Protein AF-A0A2E1AC94-F1 (afdb_monomer_lite)

Sequence (306 aa):
MGMALGNKAMVLQALASDFFGYTHLLYLESISLFELALTQRDISKAAKNIFLEELGHLRQIVSSHKDSKLIPEILPPGVEPKNRFQEFLCNFSFEHNLFLSPNSLLSAELSKFPGDPLFITSMYDEGEYAGKFERYISFLNEIKQDYIMARFFLVQSQIPSEIIDSIDEGVTLFYTLDYALYSSYVQLVKMALKQTIMVLDKIAFFIYDYCRLSKPSPTRVTFTGLWLKLDDGKIRDDLGEFKNPYLFALFTLARDLSKNGDWNYLQQFRNAITHRFLVIHSEDFIGDYNPDIPRHDIDDFINKRE

pLDDT: mean 88.11, std 9.44, range [29.56, 98.0]

Secondary structure (DSSP, 8-state):
-HHHHHHHHHHHHHHTTTSTT-HHHHHHHHHHHHHHHHH-TT--HHHHHHHHHHHHHHHHHHHHSGGGS-----PPPPPPP-SHHHHHHHHHHHHTT-SSSGGGG-SS---S--------------S--TTHHHHHHHHHHHHHHHHHHHHHHHHHHHS--HHHHHHHTT------SS-B--SHHHHHHHHHHHHHHHHHHHHHHHHHHHTT---S-GGG--TTTSSB-TTT-PBPHHHHTT--HHHHHHHHHHHHTSTTSTTHHHHHHHHHHHHS--EEESS---S---TTS-EEEHHHHHT---

Foldseek 3Di:
DLVVLQVLLVVLQVCLVFDPLCNLVSLVQSLVSLVVSLVDPPDDPVSVVVSVVVNVVSQVVLCPDPVSHRDHGDADAADDDPDPLSVLLQQVCQVVVLELDCCSSGPDCPYSHRHHPDDGPDDDDPPDDDCPVVVLSVLVVVLVVLSVLLSVLLSVLVDDDPVQVVVCPPPDDDDPVQQWDDGSSVVSLLSSLLSVQVSLQSVQLSCCVSLVPPPDPSVPRGLLRNAADPPPRHGDVSVVVVVDVVVVVSNVVSQLCDPPHVNVVSVVSNCCSPPNEETEGCDDGDDDDDPSHHYYYPCVSSVPDD

Structure (mmCIF, N/CA/C/O backbone):
data_AF-A0A2E1AC94-F1
#
_entry.id   AF-A0A2E1AC94-F1
#
loop_
_atom_site.group_PDB
_atom_site.id
_atom_site.type_symbol
_atom_site.label_atom_id
_atom_site.label_alt_id
_atom_site.label_comp_id
_atom_site.label_asym_id
_atom_site.label_entity_id
_atom_site.label_seq_id
_atom_site.pdbx_PDB_ins_code
_atom_site.Cartn_x
_atom_site.Cartn_y
_atom_site.Cartn_z
_atom_site.occupancy
_atom_site.B_iso_or_equiv
_atom_site.auth_seq_id
_atom_site.auth_comp_id
_atom_site.auth_asym_id
_atom_site.auth_atom_id
_atom_site.pdbx_PDB_model_num
ATOM 1 N N . MET A 1 1 ? -21.459 12.942 -0.693 1.00 82.62 1 MET A N 1
ATOM 2 C CA . MET A 1 1 ? -20.236 12.615 0.065 1.00 82.62 1 MET A CA 1
ATOM 3 C C . MET A 1 1 ? -20.492 12.221 1.522 1.00 82.62 1 MET A C 1
ATOM 5 O O . MET A 1 1 ? -19.575 11.677 2.128 1.00 82.62 1 MET A O 1
ATOM 9 N N . GLY A 1 2 ? -21.684 12.427 2.101 1.00 90.25 2 GLY A N 1
ATOM 10 C CA . GLY A 1 2 ? -21.903 12.201 3.536 1.00 90.25 2 GLY A CA 1
ATOM 11 C C . GLY A 1 2 ? -21.646 10.766 4.007 1.00 90.25 2 GLY A C 1
ATOM 12 O O . GLY A 1 2 ? -21.021 10.567 5.044 1.00 90.25 2 GLY A O 1
ATOM 13 N N . MET A 1 3 ? -22.040 9.767 3.211 1.00 93.25 3 MET A N 1
ATOM 14 C CA . MET A 1 3 ? -21.754 8.355 3.508 1.00 93.25 3 MET A CA 1
ATOM 15 C C . MET A 1 3 ? -20.252 8.052 3.564 1.00 93.25 3 MET A C 1
ATOM 17 O O . MET A 1 3 ? -19.804 7.347 4.461 1.00 93.25 3 MET A O 1
ATOM 21 N N . ALA A 1 4 ? -19.465 8.594 2.631 1.00 91.75 4 ALA A N 1
ATOM 22 C CA . ALA A 1 4 ? -18.024 8.349 2.580 1.00 91.75 4 ALA A CA 1
ATOM 23 C C . ALA A 1 4 ? -17.303 8.959 3.792 1.00 91.75 4 ALA A C 1
ATOM 25 O O . ALA A 1 4 ? -16.461 8.301 4.397 1.00 91.75 4 ALA A O 1
ATOM 26 N N . LEU A 1 5 ? -17.680 10.183 4.180 1.00 94.12 5 LEU A N 1
ATOM 27 C CA . LEU A 1 5 ? -17.138 10.856 5.364 1.00 94.12 5 LEU A CA 1
ATOM 28 C C . LEU A 1 5 ? -17.461 10.084 6.648 1.00 94.12 5 LEU A C 1
ATOM 30 O O . LEU A 1 5 ? -16.559 9.827 7.440 1.00 94.12 5 LEU A O 1
ATOM 34 N N . GLY A 1 6 ? -18.717 9.663 6.826 1.00 94.81 6 GLY A N 1
ATOM 35 C CA . GLY A 1 6 ? -19.123 8.893 8.003 1.00 94.81 6 GLY A CA 1
ATOM 36 C C . GLY A 1 6 ? -18.453 7.519 8.071 1.00 94.81 6 GLY A C 1
ATOM 37 O O . GLY A 1 6 ? -17.964 7.128 9.126 1.00 94.81 6 GLY A O 1
ATOM 38 N N . ASN A 1 7 ? -18.320 6.820 6.939 1.00 92.69 7 ASN A N 1
ATOM 39 C CA . ASN A 1 7 ? -17.585 5.554 6.891 1.00 92.69 7 ASN A CA 1
ATOM 40 C C . ASN A 1 7 ? -16.095 5.749 7.221 1.00 92.69 7 ASN A C 1
ATOM 42 O O . ASN A 1 7 ? -15.536 4.955 7.976 1.00 92.69 7 ASN A O 1
ATOM 46 N N . LYS A 1 8 ? -15.455 6.814 6.709 1.00 93.19 8 LYS A N 1
ATOM 47 C CA . LYS A 1 8 ? -14.074 7.164 7.079 1.00 93.19 8 LYS A CA 1
ATOM 48 C C . LYS A 1 8 ? -13.974 7.413 8.587 1.00 93.19 8 LYS A C 1
ATOM 50 O O . LYS A 1 8 ? -13.089 6.853 9.223 1.00 93.19 8 LYS A O 1
ATOM 55 N N . ALA A 1 9 ? -14.900 8.180 9.162 1.00 95.62 9 ALA A N 1
ATOM 56 C CA . ALA A 1 9 ? -14.936 8.470 10.594 1.00 95.62 9 ALA A CA 1
ATOM 57 C C . ALA A 1 9 ? -15.011 7.195 11.452 1.00 95.62 9 ALA A C 1
ATOM 59 O O . ALA A 1 9 ? -14.215 7.042 12.380 1.00 95.62 9 ALA A O 1
ATOM 60 N N . MET A 1 10 ? -15.895 6.253 11.095 1.00 93.75 10 MET A N 1
ATOM 61 C CA . MET A 1 10 ? -16.010 4.955 11.775 1.00 93.75 10 MET A CA 1
ATOM 62 C C . MET A 1 10 ? -14.699 4.163 11.729 1.00 93.75 10 MET A C 1
ATOM 64 O O . MET A 1 10 ? -14.271 3.606 12.738 1.00 93.75 10 MET A O 1
ATOM 68 N N . VAL A 1 11 ? -14.033 4.135 10.570 1.00 91.88 11 VAL A N 1
ATOM 69 C CA . VAL A 1 11 ? -12.752 3.433 10.409 1.00 91.88 11 VAL A CA 1
ATOM 70 C C . VAL A 1 11 ? -11.653 4.084 11.252 1.00 91.88 11 VAL A C 1
ATOM 72 O O . VAL A 1 11 ? -10.916 3.370 11.926 1.00 91.88 11 VAL A O 1
ATOM 75 N N . LEU A 1 12 ? -11.552 5.418 11.271 1.00 93.81 12 LEU A N 1
ATOM 76 C CA . LEU A 1 12 ? -10.555 6.112 12.098 1.00 93.81 12 LEU A CA 1
ATOM 77 C C . LEU A 1 12 ? -10.781 5.881 13.592 1.00 93.81 12 LEU A C 1
ATOM 79 O O . LEU A 1 12 ? -9.819 5.668 14.323 1.00 93.81 12 LEU A O 1
ATOM 83 N N . GLN A 1 13 ? -12.040 5.883 14.036 1.00 93.50 13 GLN A N 1
ATOM 84 C CA . GLN A 1 13 ? -12.397 5.551 15.414 1.00 93.50 13 GLN A CA 1
ATOM 85 C C . GLN A 1 13 ? -11.970 4.124 15.772 1.00 93.50 13 GLN A C 1
ATOM 87 O O . GLN A 1 13 ? -11.369 3.928 16.824 1.00 93.50 13 GLN A O 1
ATOM 92 N N . ALA A 1 14 ? -12.242 3.145 14.903 1.00 90.06 14 ALA A N 1
ATOM 93 C CA . ALA A 1 14 ? -11.852 1.754 15.130 1.00 90.06 14 ALA A CA 1
ATOM 94 C C . ALA A 1 14 ? -10.324 1.573 15.184 1.00 90.06 14 ALA A C 1
ATOM 96 O O . ALA A 1 14 ? -9.823 0.826 16.015 1.00 90.06 14 ALA A O 1
ATOM 97 N N . LEU A 1 15 ? -9.588 2.297 14.337 1.00 88.88 15 LEU A N 1
ATOM 98 C CA . LEU A 1 15 ? -8.127 2.240 14.267 1.00 88.88 15 LEU A CA 1
ATOM 99 C C . LEU A 1 15 ? -7.415 3.003 15.396 1.00 88.88 15 LEU A C 1
ATOM 101 O O . LEU A 1 15 ? -6.234 2.767 15.644 1.00 88.88 15 LEU A O 1
ATOM 105 N N . ALA A 1 16 ? -8.086 3.943 16.066 1.00 90.50 16 ALA A N 1
ATOM 106 C CA . ALA A 1 16 ? -7.450 4.844 17.027 1.00 90.50 16 ALA A CA 1
ATOM 107 C C . ALA A 1 16 ? -6.772 4.114 18.199 1.00 90.50 16 ALA A C 1
ATOM 109 O O . ALA A 1 16 ? -5.734 4.570 18.684 1.00 90.50 16 ALA A O 1
ATOM 110 N N . SER A 1 17 ? -7.321 2.975 18.638 1.00 83.38 17 SER A N 1
ATOM 111 C CA . SER A 1 17 ? -6.712 2.137 19.681 1.00 83.38 17 SER A CA 1
ATOM 112 C C . SER A 1 17 ? -5.435 1.433 19.227 1.00 83.38 17 SER A C 1
ATOM 114 O O . SER A 1 17 ? -4.587 1.119 20.060 1.00 83.38 17 SER A O 1
ATOM 116 N N . ASP A 1 18 ? -5.290 1.205 17.922 1.00 83.25 18 ASP A N 1
ATOM 117 C CA . ASP A 1 18 ? -4.194 0.429 17.343 1.00 83.25 18 ASP A CA 1
ATOM 118 C C . ASP A 1 18 ? -2.987 1.325 16.993 1.00 83.25 18 ASP A C 1
ATOM 120 O O . ASP A 1 18 ? -1.845 0.861 16.964 1.00 83.25 18 ASP A O 1
ATOM 124 N N . PHE A 1 19 ? -3.205 2.633 16.799 1.00 84.94 19 PHE A N 1
ATOM 125 C CA . PHE A 1 19 ? -2.151 3.619 16.530 1.00 84.94 19 PHE A CA 1
ATOM 126 C C . PHE A 1 19 ? -1.727 4.389 17.786 1.00 84.94 19 PHE A C 1
ATOM 128 O O . PHE A 1 19 ? -2.068 5.559 17.978 1.00 84.94 19 PHE A O 1
ATOM 135 N N . PHE A 1 20 ? -0.920 3.744 18.632 1.00 80.25 20 PHE A N 1
ATOM 136 C CA . PHE A 1 20 ? -0.342 4.402 19.807 1.00 80.25 20 PHE A CA 1
ATOM 137 C C . PHE A 1 20 ? 0.457 5.654 19.410 1.00 80.25 20 PHE A C 1
ATOM 139 O O . PHE A 1 20 ? 1.290 5.612 18.503 1.00 80.25 20 PHE A O 1
ATOM 146 N N . GLY A 1 21 ? 0.210 6.769 20.099 1.00 85.38 21 GLY A N 1
ATOM 147 C CA . GLY A 1 21 ? 0.792 8.072 19.761 1.00 85.38 21 GLY A CA 1
ATOM 148 C C . GLY A 1 21 ? -0.013 8.887 18.740 1.00 85.38 21 GLY A C 1
ATOM 149 O O . GLY A 1 21 ? 0.406 9.991 18.413 1.00 85.38 21 GLY A O 1
ATOM 150 N N . TYR A 1 22 ? -1.150 8.369 18.260 1.00 89.75 22 TYR A N 1
ATOM 151 C CA . TYR A 1 22 ? -2.082 9.059 17.354 1.00 89.75 22 TYR A CA 1
ATOM 152 C C . TYR A 1 22 ? -3.553 8.910 17.772 1.00 89.75 22 TYR A C 1
ATOM 154 O O . TYR A 1 22 ? -4.452 9.344 17.052 1.00 89.75 22 TYR A O 1
ATOM 162 N N . THR A 1 23 ? -3.826 8.266 18.903 1.00 91.25 23 THR A N 1
ATOM 163 C CA . THR A 1 23 ? -5.172 7.915 19.358 1.00 91.25 23 THR A CA 1
ATOM 164 C C . THR A 1 23 ? -6.075 9.142 19.492 1.00 91.25 23 THR A C 1
ATOM 166 O O . THR A 1 23 ? -7.185 9.150 18.959 1.00 91.25 23 THR A O 1
ATOM 169 N N . HIS A 1 24 ? -5.618 10.201 20.167 1.00 92.31 24 HIS A N 1
ATOM 170 C CA . HIS A 1 24 ? -6.408 11.421 20.334 1.00 92.31 24 HIS A CA 1
ATOM 171 C C . HIS A 1 24 ? -6.592 12.157 19.011 1.00 92.31 24 HIS A C 1
ATOM 173 O O . HIS A 1 24 ? -7.701 12.607 18.724 1.00 92.31 24 HIS A O 1
ATOM 179 N N . LEU A 1 25 ? -5.541 12.245 18.191 1.00 92.50 25 LEU A N 1
ATOM 180 C CA . LEU A 1 25 ? -5.623 12.822 16.848 1.00 92.50 25 LEU A CA 1
ATOM 181 C C . LEU A 1 25 ? -6.683 12.126 15.982 1.00 92.50 25 LEU A C 1
ATOM 183 O O . LEU A 1 25 ? -7.522 12.799 15.386 1.00 92.50 25 LEU A O 1
ATOM 187 N N . LEU A 1 26 ? -6.692 10.792 15.958 1.00 93.62 26 LEU A N 1
ATOM 188 C CA . LEU A 1 26 ? -7.649 10.005 15.178 1.00 93.62 26 LEU A CA 1
ATOM 189 C C . LEU A 1 26 ? -9.081 10.132 15.707 1.00 93.62 26 LEU A C 1
ATOM 191 O O . LEU A 1 26 ? -10.013 10.241 14.910 1.00 93.62 26 LEU A O 1
ATOM 195 N N . TYR A 1 27 ? -9.279 10.178 17.029 1.00 95.00 27 TYR A N 1
ATOM 196 C CA . TYR A 1 27 ? -10.604 10.438 17.599 1.00 95.00 27 TYR A CA 1
ATOM 197 C C . TYR A 1 27 ? -11.120 11.839 17.270 1.00 95.00 27 TYR A C 1
ATOM 199 O O . TYR A 1 27 ? -12.287 11.986 16.912 1.00 95.00 27 TYR A O 1
ATOM 207 N N . LEU A 1 28 ? -10.272 12.866 17.357 1.00 94.12 28 LEU A N 1
ATOM 208 C CA . LEU A 1 28 ? -10.654 14.239 17.012 1.00 94.12 28 LEU A CA 1
ATOM 209 C C . LEU A 1 28 ? -10.991 14.375 15.521 1.00 94.12 28 LEU A C 1
ATOM 211 O O . LEU A 1 28 ? -11.997 14.994 15.173 1.00 94.12 28 LEU A O 1
ATOM 215 N N . GLU A 1 29 ? -10.198 13.747 14.654 1.00 95.50 29 GLU A N 1
ATOM 216 C CA . GLU A 1 29 ? -10.470 13.666 13.218 1.00 95.50 29 GLU A CA 1
ATOM 217 C C . GLU A 1 29 ? -11.796 12.937 12.943 1.00 95.50 29 GLU A C 1
ATOM 219 O O . GLU A 1 29 ? -12.628 13.426 12.181 1.00 95.50 29 GLU A O 1
ATOM 224 N N . SER A 1 30 ? -12.040 11.803 13.608 1.00 96.31 30 SER A N 1
ATOM 225 C CA . SER A 1 30 ? -13.292 11.049 13.493 1.00 96.31 30 SER A CA 1
ATOM 226 C C . SER A 1 30 ? -14.511 11.886 13.905 1.00 96.31 30 SER A C 1
ATOM 228 O O . SER A 1 30 ? -15.488 11.954 13.157 1.00 96.31 30 SER A O 1
ATOM 230 N N . ILE A 1 31 ? -14.436 12.610 15.030 1.00 96.44 31 ILE A N 1
ATOM 231 C CA . ILE A 1 31 ? -15.489 13.544 15.470 1.00 96.44 31 ILE A CA 1
ATOM 232 C C . ILE A 1 31 ? -15.773 14.585 14.381 1.00 96.44 31 ILE A C 1
ATOM 234 O O . ILE A 1 31 ? -16.932 14.777 14.009 1.00 96.44 31 ILE A O 1
ATOM 238 N N . SER A 1 32 ? -14.727 15.220 13.840 1.00 95.62 32 SER A N 1
ATOM 239 C CA . SER A 1 32 ? -14.871 16.227 12.784 1.00 95.62 32 SER A CA 1
ATOM 240 C C . SER A 1 32 ? -15.545 15.652 11.535 1.00 95.62 32 SER A C 1
ATOM 242 O O . SER A 1 32 ? -16.482 16.248 10.997 1.00 95.62 32 SER A O 1
ATOM 244 N N . LEU A 1 33 ? -15.133 14.458 11.104 1.00 96.38 33 LEU A N 1
ATOM 245 C CA . LEU A 1 33 ? -15.704 13.785 9.940 1.00 96.38 33 LEU A CA 1
ATOM 246 C C . LEU A 1 33 ? -17.164 13.371 10.154 1.00 96.38 33 LEU A C 1
ATOM 248 O O . LEU A 1 33 ? -17.964 13.520 9.229 1.00 96.38 33 LEU A O 1
ATOM 252 N N . PHE A 1 34 ? -17.545 12.902 11.346 1.00 97.06 34 PHE A N 1
ATOM 253 C CA . PHE A 1 34 ? -18.948 12.618 11.667 1.00 97.06 34 PHE A CA 1
ATOM 254 C C . PHE A 1 34 ? -19.807 13.881 11.644 1.00 97.06 34 PHE A C 1
ATOM 256 O O . PHE A 1 34 ? -20.896 13.872 11.067 1.00 97.06 34 PHE A O 1
ATOM 263 N N . GLU A 1 35 ? -19.324 14.976 12.233 1.00 95.94 35 GLU A N 1
ATOM 264 C CA . GLU A 1 35 ? -20.028 16.259 12.217 1.00 95.94 35 GLU A CA 1
ATOM 265 C C . GLU A 1 35 ? -20.221 16.756 10.782 1.00 95.94 35 GLU A C 1
ATOM 267 O O . GLU A 1 35 ? -21.347 17.070 10.388 1.00 95.94 35 GLU A O 1
ATOM 272 N N . LEU A 1 36 ? -19.163 16.721 9.964 1.00 95.19 36 LEU A N 1
ATOM 273 C CA . LEU A 1 36 ? -19.230 17.059 8.543 1.00 95.19 36 LEU A CA 1
ATOM 274 C C . LEU A 1 36 ? -20.199 16.151 7.786 1.00 95.19 36 LEU A C 1
ATOM 276 O O . LEU A 1 36 ? -21.026 16.661 7.027 1.00 95.19 36 LEU A O 1
ATOM 280 N N . ALA A 1 37 ? -20.147 14.835 8.008 1.00 95.69 37 ALA A N 1
ATOM 281 C CA . ALA A 1 37 ? -21.060 13.879 7.396 1.00 95.69 37 ALA A CA 1
ATOM 282 C C . ALA A 1 37 ? -22.516 14.243 7.713 1.00 95.69 37 ALA A C 1
ATOM 284 O O . ALA A 1 37 ? -23.318 14.413 6.798 1.00 95.69 37 ALA A O 1
ATOM 285 N N . LEU A 1 38 ? -22.861 14.458 8.983 1.00 95.19 38 LEU A N 1
ATOM 286 C CA . LEU A 1 38 ? -24.233 14.732 9.423 1.00 95.19 38 LEU A CA 1
ATOM 287 C C . LEU A 1 38 ? -24.833 16.027 8.847 1.00 95.19 38 LEU A C 1
ATOM 289 O O . LEU A 1 38 ? -26.060 16.127 8.747 1.00 95.19 38 LEU A O 1
ATOM 293 N N . THR A 1 39 ? -24.005 16.984 8.410 1.00 94.62 39 THR A N 1
ATOM 294 C CA . THR A 1 39 ? -24.480 18.175 7.675 1.00 94.62 39 THR A CA 1
ATOM 295 C C . THR A 1 39 ? -24.915 17.876 6.236 1.00 94.62 39 THR A C 1
ATOM 297 O O . THR A 1 39 ? -25.661 18.656 5.636 1.00 94.62 39 THR A O 1
ATOM 300 N N . GLN A 1 40 ? -24.486 16.746 5.668 1.00 93.19 40 GLN A N 1
ATOM 301 C CA . GLN A 1 40 ? -24.767 16.395 4.283 1.00 93.19 40 GLN A CA 1
ATOM 302 C C . GLN A 1 40 ? -26.209 15.902 4.098 1.00 93.19 40 GLN A C 1
ATOM 304 O O . GLN A 1 40 ? -26.806 15.207 4.931 1.00 93.19 40 GLN A O 1
ATOM 309 N N . ARG A 1 41 ? -26.797 16.267 2.955 1.00 84.56 41 ARG A N 1
ATOM 310 C CA . ARG A 1 41 ? -28.191 15.934 2.620 1.00 84.56 41 ARG A CA 1
ATOM 311 C C . ARG A 1 41 ? -28.361 14.512 2.080 1.00 84.56 41 ARG A C 1
ATOM 313 O O . ARG A 1 41 ? -29.476 14.006 2.094 1.00 84.56 41 ARG A O 1
ATOM 320 N N . ASP A 1 42 ? -27.280 13.869 1.648 1.00 85.94 42 ASP A N 1
ATOM 321 C CA . ASP A 1 42 ? -27.271 12.592 0.924 1.00 85.94 42 ASP A CA 1
ATOM 322 C C . ASP A 1 42 ? -27.152 11.345 1.822 1.00 85.94 42 ASP A C 1
ATOM 324 O O . ASP A 1 42 ? -26.858 10.256 1.335 1.00 85.94 42 ASP A O 1
ATOM 328 N N . ILE A 1 43 ? -27.384 11.475 3.132 1.00 90.62 43 ILE A N 1
ATOM 329 C CA . ILE A 1 43 ? -27.285 10.355 4.081 1.00 90.62 43 ILE A CA 1
ATOM 330 C C . ILE A 1 43 ? -28.669 9.780 4.384 1.00 90.62 43 ILE A C 1
ATOM 332 O O . ILE A 1 43 ? -29.597 10.509 4.751 1.00 90.62 43 ILE A O 1
ATOM 336 N N . SER A 1 44 ? -28.789 8.454 4.288 1.00 91.25 44 SER A N 1
ATOM 337 C CA . SER A 1 44 ? -30.000 7.723 4.666 1.00 91.25 44 SER A CA 1
ATOM 338 C C . SER A 1 44 ? -30.325 7.899 6.155 1.00 91.25 44 SER A C 1
ATOM 340 O O . SER A 1 44 ? -29.442 8.091 6.991 1.00 91.25 44 SER A O 1
ATOM 342 N N . LYS A 1 45 ? -31.606 7.791 6.525 1.00 91.44 45 LYS A N 1
ATOM 343 C CA . LYS A 1 45 ? -32.025 7.917 7.932 1.00 91.44 45 LYS A CA 1
ATOM 344 C C . LYS A 1 45 ? -31.333 6.894 8.845 1.00 91.44 45 LYS A C 1
ATOM 346 O O . LYS A 1 45 ? -30.960 7.237 9.959 1.00 91.44 45 LYS A O 1
ATOM 351 N N . ALA A 1 46 ? -31.139 5.668 8.358 1.00 92.25 46 ALA A N 1
ATOM 352 C CA . ALA A 1 46 ? -30.449 4.616 9.101 1.00 92.25 46 ALA A CA 1
ATOM 353 C C . ALA A 1 46 ? -28.981 4.981 9.373 1.00 92.25 46 ALA A C 1
ATOM 355 O O . ALA A 1 46 ? -28.550 4.938 10.520 1.00 92.25 46 ALA A O 1
ATOM 356 N N . ALA A 1 47 ? -28.244 5.422 8.349 1.00 93.12 47 ALA A N 1
ATOM 357 C CA . ALA A 1 47 ? -26.850 5.826 8.509 1.00 93.12 47 ALA A CA 1
ATOM 358 C C . ALA A 1 47 ? -26.703 7.062 9.411 1.00 93.12 47 ALA A C 1
ATOM 360 O O . ALA A 1 47 ? -25.809 7.096 10.248 1.00 93.12 47 ALA A O 1
ATOM 361 N N . LYS A 1 48 ? -27.621 8.039 9.326 1.00 94.12 48 LYS A N 1
ATOM 362 C CA . LYS A 1 48 ? -27.629 9.189 10.251 1.00 94.12 48 LYS A CA 1
ATOM 363 C C . LYS A 1 48 ? -27.750 8.762 11.710 1.00 94.12 48 LYS A C 1
ATOM 365 O O . LYS A 1 48 ? -27.052 9.317 12.549 1.00 94.12 48 LYS A O 1
ATOM 370 N N . ASN A 1 49 ? -28.623 7.800 12.007 1.00 95.19 49 ASN A N 1
ATOM 371 C CA . ASN A 1 49 ? -28.787 7.302 13.370 1.00 95.19 49 ASN A CA 1
ATOM 372 C C . ASN A 1 49 ? -27.501 6.636 13.878 1.00 95.19 49 ASN A C 1
ATOM 374 O O . ASN A 1 49 ? -27.067 6.963 14.975 1.00 95.19 49 ASN A O 1
ATOM 378 N N . ILE A 1 50 ? -26.872 5.788 13.057 1.00 95.81 50 ILE A N 1
ATOM 379 C CA . ILE A 1 50 ? -25.598 5.130 13.396 1.00 95.81 50 ILE A CA 1
ATOM 380 C C . ILE A 1 50 ? -24.504 6.176 13.647 1.00 95.81 50 ILE A C 1
ATOM 382 O O . ILE A 1 50 ? -23.836 6.142 14.671 1.00 95.81 50 ILE A O 1
ATOM 386 N N . PHE A 1 51 ? -24.351 7.159 12.756 1.00 96.56 51 PHE A N 1
ATOM 387 C CA . PHE A 1 51 ? -23.330 8.200 12.916 1.00 96.56 51 PHE A CA 1
ATOM 388 C C . PHE A 1 51 ? -23.565 9.076 14.154 1.00 96.56 51 PHE A C 1
ATOM 390 O O . PHE A 1 51 ? -22.605 9.506 14.784 1.00 96.56 51 PHE A O 1
ATOM 397 N N . LEU A 1 52 ? -24.823 9.343 14.523 1.00 96.94 52 LEU A N 1
ATOM 398 C CA . LEU A 1 52 ? -25.152 10.060 15.759 1.00 96.94 52 LEU A CA 1
ATOM 399 C C . LEU A 1 52 ? -24.816 9.245 17.013 1.00 96.94 52 LEU A C 1
ATOM 401 O O . LEU A 1 52 ? -24.358 9.823 17.997 1.00 96.94 52 LEU A O 1
ATOM 405 N N . GLU A 1 53 ? -25.050 7.935 16.978 1.00 97.00 53 GLU A N 1
ATOM 406 C CA . GLU A 1 53 ? -24.715 7.012 18.063 1.00 97.00 53 GLU A CA 1
ATOM 407 C C . GLU A 1 53 ? -23.196 6.942 18.275 1.00 97.00 53 GLU A C 1
ATOM 409 O O . GLU A 1 53 ? -22.720 7.237 19.372 1.00 97.00 53 GLU A O 1
ATOM 414 N N . GLU A 1 54 ? -22.427 6.694 17.211 1.00 96.81 54 GLU A N 1
ATOM 415 C CA . GLU A 1 54 ? -20.955 6.659 17.254 1.00 96.81 54 GLU A CA 1
ATOM 416 C C . GLU A 1 54 ? -20.347 8.000 17.694 1.00 96.81 54 GLU A C 1
ATOM 418 O O . GLU A 1 54 ? -19.477 8.051 18.568 1.00 96.81 54 GLU A O 1
ATOM 423 N N . LEU A 1 55 ? -20.866 9.121 17.180 1.00 96.75 55 LEU A N 1
ATOM 424 C CA . LEU A 1 55 ? -20.457 10.452 17.633 1.00 96.75 55 LEU A CA 1
ATOM 425 C C . LEU A 1 55 ? -20.768 10.667 19.124 1.00 96.75 55 LEU A C 1
ATOM 427 O O . LEU A 1 55 ? -19.995 11.312 19.837 1.00 96.75 55 LEU A O 1
ATOM 431 N N . GLY A 1 56 ? -21.890 10.130 19.609 1.00 96.62 56 GLY A N 1
ATOM 432 C CA . GLY A 1 56 ? -22.248 10.118 21.025 1.00 96.62 56 GLY A CA 1
ATOM 433 C C . GLY A 1 56 ? -21.222 9.365 21.873 1.00 96.62 56 GLY A C 1
ATOM 434 O O . GLY A 1 56 ? -20.761 9.903 22.882 1.00 96.62 56 GLY A O 1
ATOM 435 N N . HIS A 1 57 ? -20.805 8.174 21.432 1.00 95.06 57 HIS A N 1
ATOM 436 C CA . HIS A 1 57 ? -19.760 7.385 22.088 1.00 95.06 57 HIS A CA 1
ATOM 437 C C . HIS A 1 57 ? -18.427 8.135 22.155 1.00 95.06 57 HIS A C 1
ATOM 439 O O . HIS A 1 57 ? -17.835 8.246 23.231 1.00 95.06 57 HIS A O 1
ATOM 445 N N . LEU A 1 58 ? -17.982 8.732 21.047 1.00 94.81 58 LEU A N 1
ATOM 446 C CA . LEU A 1 58 ? -16.754 9.530 21.023 1.00 94.81 58 LEU A CA 1
ATOM 447 C C . LEU A 1 58 ? -16.831 10.732 21.968 1.00 94.81 58 LEU A C 1
ATOM 449 O O . LEU A 1 58 ? -15.903 10.977 22.737 1.00 94.81 58 LEU A O 1
ATOM 453 N N . ARG A 1 59 ? -17.955 11.456 21.985 1.00 94.44 59 ARG A N 1
ATOM 454 C CA . ARG A 1 59 ? -18.160 12.580 22.915 1.00 94.44 59 ARG A CA 1
ATOM 455 C C . ARG A 1 59 ? -18.159 12.132 24.373 1.00 94.44 59 ARG A C 1
ATOM 457 O O . ARG A 1 59 ? -17.638 12.857 25.221 1.00 94.44 59 ARG A O 1
ATOM 464 N N . GLN A 1 60 ? -18.683 10.943 24.668 1.00 94.06 60 GLN A N 1
ATOM 465 C CA . GLN A 1 60 ? -18.589 10.358 26.001 1.00 94.06 60 GLN A CA 1
ATOM 466 C C . GLN A 1 60 ? -17.126 10.094 26.383 1.00 94.06 60 GLN A C 1
ATOM 468 O O . GLN A 1 60 ? -16.718 10.493 27.475 1.00 94.06 60 GLN A O 1
ATOM 473 N N . ILE A 1 61 ? -16.322 9.523 25.476 1.00 92.06 61 ILE A N 1
ATOM 474 C CA . ILE A 1 61 ? -14.875 9.339 25.681 1.00 92.06 61 ILE A CA 1
ATOM 475 C C . ILE A 1 61 ? -14.211 10.686 25.999 1.00 92.06 61 ILE A C 1
ATOM 477 O O . ILE A 1 61 ? -13.552 10.797 27.033 1.00 92.06 61 ILE A O 1
ATOM 481 N N . VAL A 1 62 ? -14.460 11.730 25.196 1.00 92.06 62 VAL A N 1
ATOM 482 C CA . VAL A 1 62 ? -13.925 13.084 25.444 1.00 92.06 62 VAL A CA 1
ATOM 483 C C . VAL A 1 62 ? -14.324 13.605 26.826 1.00 92.06 62 VAL A C 1
ATOM 485 O O . VAL A 1 62 ? -13.474 14.099 27.563 1.00 92.06 62 VAL A O 1
ATOM 488 N N . SER A 1 63 ? -15.598 13.465 27.204 1.00 91.00 63 SER A N 1
ATOM 489 C CA . SER A 1 63 ? -16.111 13.940 28.496 1.00 91.00 63 SER A CA 1
ATOM 490 C C . SER A 1 63 ? -15.543 13.186 29.701 1.00 91.00 63 SER A C 1
ATOM 492 O O . SER A 1 63 ? -15.418 13.759 30.778 1.00 91.00 63 SER A O 1
ATOM 494 N N . SER A 1 64 ? -15.195 11.910 29.517 1.00 90.56 64 SER A N 1
ATOM 495 C CA . SER A 1 64 ? -14.582 11.071 30.549 1.00 90.56 64 SER A CA 1
ATOM 496 C C . SER A 1 64 ? -13.078 11.309 30.701 1.00 90.56 64 SER A C 1
ATOM 498 O O . SER A 1 64 ? -12.481 10.888 31.692 1.00 90.56 64 SER A O 1
ATOM 500 N N . HIS A 1 65 ? -12.459 11.973 29.721 1.00 90.38 65 HIS A N 1
ATOM 501 C CA . HIS A 1 65 ? -11.044 12.297 29.749 1.00 90.38 65 HIS A CA 1
ATOM 502 C C . HIS A 1 65 ? -10.757 13.473 30.689 1.00 90.38 65 HIS A C 1
ATOM 504 O O . HIS A 1 65 ? -11.646 14.245 31.059 1.00 90.38 65 HIS A O 1
ATOM 510 N N . LYS A 1 66 ? -9.489 13.628 31.082 1.00 82.81 66 LYS A N 1
ATOM 511 C CA . LYS A 1 66 ? -9.074 14.716 31.971 1.00 82.81 66 LYS A CA 1
ATOM 512 C C . LYS A 1 66 ? -9.438 16.074 31.354 1.00 82.81 66 LYS A C 1
ATOM 514 O O . LYS A 1 66 ? -9.216 16.300 30.169 1.00 82.81 66 LYS A O 1
ATOM 519 N N . ASP A 1 67 ? -10.009 16.960 32.167 1.00 87.44 67 ASP A N 1
ATOM 520 C CA . ASP A 1 67 ? -10.453 18.302 31.760 1.00 87.44 67 ASP A CA 1
ATOM 521 C C . ASP A 1 67 ? -11.498 18.311 30.620 1.00 87.44 67 ASP A C 1
ATOM 523 O O . ASP A 1 67 ? -11.693 19.335 29.959 1.00 87.44 67 ASP A O 1
ATOM 527 N N . SER A 1 68 ? -12.184 17.180 30.396 1.00 85.31 68 SER A N 1
ATOM 528 C CA . SER A 1 68 ? -13.191 16.977 29.344 1.00 85.31 68 SER A CA 1
ATOM 529 C C . SER A 1 68 ? -12.683 17.302 27.934 1.00 85.31 68 SER A C 1
ATOM 531 O O . SER A 1 68 ? -13.432 17.820 27.099 1.00 85.31 68 SER A O 1
ATOM 533 N N . LYS A 1 69 ? -11.392 17.063 27.674 1.00 88.75 69 LYS A N 1
ATOM 534 C CA . LYS A 1 69 ? -10.735 17.358 26.395 1.00 88.75 69 LYS A CA 1
ATOM 535 C C . LYS A 1 69 ? -9.710 16.289 26.055 1.00 88.75 69 LYS A C 1
ATOM 537 O O . LYS A 1 69 ? -8.948 15.873 26.917 1.00 88.75 69 LYS A O 1
ATOM 542 N N . LEU A 1 70 ? -9.631 15.913 24.781 1.00 88.44 70 LEU A N 1
ATOM 543 C CA . LEU A 1 70 ? -8.513 15.128 24.260 1.00 88.44 70 LEU A CA 1
ATOM 544 C C . LEU A 1 70 ? -7.382 16.083 23.883 1.00 88.44 70 LEU A C 1
ATOM 546 O O . LEU A 1 70 ? -7.592 17.014 23.106 1.00 88.44 70 LEU A O 1
ATOM 550 N N . ILE A 1 71 ? -6.198 15.869 24.452 1.00 87.81 71 ILE A N 1
ATOM 551 C CA . ILE A 1 71 ? -4.999 16.640 24.112 1.00 87.81 71 ILE A CA 1
ATOM 552 C C . ILE A 1 71 ? -4.282 15.885 22.988 1.00 87.81 71 ILE A C 1
ATOM 554 O O . ILE A 1 71 ? -3.839 14.765 23.248 1.00 87.81 71 ILE A O 1
ATOM 558 N N . PRO A 1 72 ? -4.170 16.451 21.771 1.00 86.31 72 PRO A N 1
ATOM 559 C CA . PRO A 1 72 ? -3.446 15.817 20.677 1.00 86.31 72 PRO A CA 1
ATOM 560 C C . PRO A 1 72 ? -2.027 15.430 21.081 1.00 86.31 72 PRO A C 1
ATOM 562 O O . PRO A 1 72 ? -1.346 16.178 21.789 1.00 86.31 72 PRO A O 1
ATOM 565 N N . GLU A 1 73 ? -1.576 14.270 20.620 1.00 88.31 73 GLU A N 1
ATOM 566 C CA . GLU A 1 73 ? -0.214 13.824 20.856 1.00 88.31 73 GLU A CA 1
ATOM 567 C C . GLU A 1 73 ? 0.807 14.759 20.196 1.00 88.31 73 GLU A C 1
ATOM 569 O O . GLU A 1 73 ? 0.605 15.271 19.092 1.00 88.31 73 GLU A O 1
ATOM 574 N N . ILE A 1 74 ? 1.936 14.969 20.879 1.00 85.25 74 ILE A N 1
ATOM 575 C CA . ILE A 1 74 ? 3.073 15.684 20.301 1.00 85.25 74 ILE A CA 1
ATOM 576 C C . ILE A 1 74 ? 3.793 14.711 19.375 1.00 85.25 74 ILE A C 1
ATOM 578 O O . ILE A 1 74 ? 4.444 13.768 19.830 1.00 85.25 74 ILE A O 1
ATOM 582 N N . LEU A 1 75 ? 3.670 14.950 18.075 1.00 82.75 75 LEU A N 1
ATOM 583 C CA . LEU A 1 75 ? 4.345 14.147 17.069 1.00 82.75 75 LEU A CA 1
ATOM 584 C C . LEU A 1 75 ? 5.830 14.523 16.973 1.00 82.75 75 LEU A C 1
ATOM 586 O O . LEU A 1 75 ? 6.186 15.688 17.182 1.00 82.75 75 LEU A O 1
ATOM 590 N N . PRO A 1 76 ? 6.712 13.559 16.650 1.00 78.56 76 PRO A N 1
ATOM 591 C CA . PRO A 1 76 ? 8.103 13.870 16.357 1.00 78.56 76 PRO A CA 1
ATOM 592 C C . PRO A 1 76 ? 8.194 14.844 15.171 1.00 78.56 76 PRO A C 1
ATOM 594 O O . PRO A 1 76 ? 7.310 14.847 14.306 1.00 78.56 76 PRO A O 1
ATOM 597 N N . PRO A 1 77 ? 9.265 15.657 15.100 1.00 80.75 77 PRO A N 1
ATOM 598 C CA . PRO A 1 77 ? 9.495 16.493 13.934 1.00 80.75 77 PRO A CA 1
ATOM 599 C C . PRO A 1 77 ? 9.561 15.623 12.676 1.00 80.75 77 PRO A C 1
ATOM 601 O O . PRO A 1 77 ? 10.036 14.484 12.709 1.00 80.75 77 PRO A O 1
ATOM 604 N N . GLY A 1 78 ? 9.056 16.170 11.571 1.00 84.69 78 GLY A N 1
ATOM 605 C CA . GLY A 1 78 ? 9.133 15.512 10.274 1.00 84.69 78 GLY A CA 1
ATOM 606 C C . GLY A 1 78 ? 10.570 15.264 9.818 1.00 84.69 78 GLY A C 1
ATOM 607 O O . GLY A 1 78 ? 11.538 15.767 10.386 1.00 84.69 78 GLY A O 1
ATOM 608 N N . VAL A 1 79 ? 10.703 14.492 8.746 1.00 89.25 79 VAL A N 1
ATOM 609 C CA . VAL A 1 79 ? 11.980 14.273 8.072 1.00 89.25 79 VAL A CA 1
ATOM 610 C C . VAL A 1 79 ? 12.449 15.586 7.459 1.00 89.25 79 VAL A C 1
ATOM 612 O O . VAL A 1 79 ? 11.762 16.156 6.618 1.00 89.25 79 VAL A O 1
ATOM 615 N N . GLU A 1 80 ? 13.645 16.031 7.831 1.00 91.50 80 GLU A N 1
ATOM 616 C CA . GLU A 1 80 ? 14.315 17.150 7.172 1.00 91.50 80 GLU A CA 1
ATOM 617 C C . GLU A 1 80 ? 15.155 16.634 5.991 1.00 91.50 80 GLU A C 1
ATOM 619 O O . GLU A 1 80 ? 16.076 15.826 6.190 1.00 91.50 80 GLU A O 1
ATOM 624 N N . PRO A 1 81 ? 14.853 17.052 4.748 1.00 93.50 81 PRO A N 1
ATOM 625 C CA . PRO A 1 81 ? 15.651 16.670 3.595 1.00 93.50 81 PRO A CA 1
ATOM 626 C C . PRO A 1 81 ? 17.070 17.241 3.663 1.00 93.50 81 PRO A C 1
ATOM 628 O O . PRO A 1 81 ? 17.268 18.420 3.936 1.00 93.50 81 PRO A O 1
ATOM 631 N N . LYS A 1 82 ? 18.070 16.406 3.370 1.00 94.19 82 LYS A N 1
ATOM 632 C CA . LYS A 1 82 ? 19.497 16.765 3.424 1.00 94.19 82 LYS A CA 1
ATOM 633 C C . LYS A 1 82 ? 20.083 17.155 2.070 1.00 94.19 82 LYS A C 1
ATOM 635 O O . LYS A 1 82 ? 21.176 17.706 2.010 1.00 94.19 82 LYS A O 1
ATOM 640 N N . ASN A 1 83 ? 19.409 16.804 0.978 1.00 93.19 83 ASN A N 1
ATOM 641 C CA . ASN A 1 83 ? 19.843 17.089 -0.386 1.00 93.19 83 ASN A CA 1
ATOM 642 C C . ASN A 1 83 ? 18.635 17.179 -1.331 1.00 93.19 83 ASN A C 1
ATOM 644 O O . ASN A 1 83 ? 17.524 16.791 -0.966 1.00 93.19 83 ASN A O 1
ATOM 648 N N . ARG A 1 84 ? 18.877 17.647 -2.563 1.00 91.75 84 ARG A N 1
ATOM 649 C CA . ARG A 1 84 ? 17.841 17.848 -3.591 1.00 91.75 84 ARG A CA 1
ATOM 650 C C . ARG A 1 84 ? 17.048 16.577 -3.905 1.00 91.75 84 ARG A C 1
ATOM 652 O O . ARG A 1 84 ? 15.842 16.652 -4.116 1.00 91.75 84 ARG A O 1
ATOM 659 N N . PHE A 1 85 ? 17.706 15.418 -3.927 1.00 91.31 85 PHE A N 1
ATOM 660 C CA . PHE A 1 85 ? 17.019 14.152 -4.176 1.00 91.31 85 PHE A CA 1
ATOM 661 C C . PHE A 1 85 ? 16.075 13.795 -3.024 1.00 91.31 85 PHE A C 1
ATOM 663 O O . PHE A 1 85 ? 14.916 13.475 -3.260 1.00 91.31 85 PHE A O 1
ATOM 670 N N . GLN A 1 86 ? 16.539 13.898 -1.776 1.00 93.12 86 GLN A N 1
ATOM 671 C CA . GLN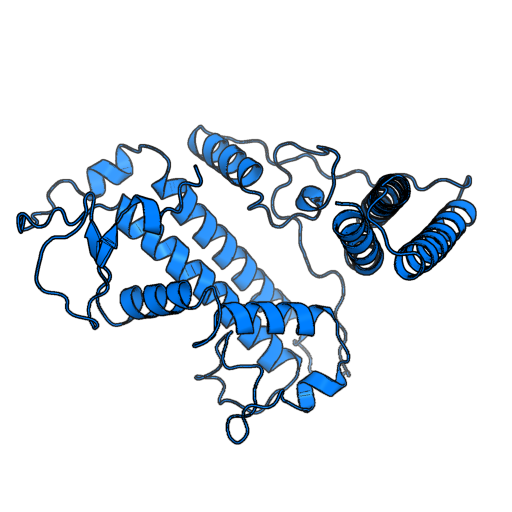 A 1 86 ? 15.701 13.636 -0.609 1.00 93.12 86 GLN A CA 1
ATOM 672 C C . GLN A 1 86 ? 14.532 14.626 -0.530 1.00 93.12 86 GLN A C 1
ATOM 674 O O . GLN A 1 86 ? 13.437 14.238 -0.143 1.00 93.12 86 GLN A O 1
ATOM 679 N N . GLU A 1 87 ? 14.739 15.883 -0.926 1.00 94.31 87 GLU A N 1
ATOM 680 C CA . GLU A 1 87 ? 13.670 16.880 -0.987 1.00 94.31 87 GLU A CA 1
ATOM 681 C C . GLU A 1 87 ? 12.609 16.495 -2.021 1.00 94.31 87 GLU A C 1
ATOM 683 O O . GLU A 1 87 ? 11.418 16.498 -1.708 1.00 94.31 87 GLU A O 1
ATOM 688 N N . PHE A 1 88 ? 13.028 16.090 -3.223 1.00 94.25 88 PHE A N 1
ATOM 689 C CA . PHE A 1 88 ? 12.117 15.582 -4.247 1.00 94.25 88 PHE A CA 1
ATOM 690 C C . PHE A 1 88 ? 11.373 14.330 -3.769 1.00 94.25 88 PHE A C 1
ATOM 692 O O . PHE A 1 88 ? 10.151 14.272 -3.868 1.00 94.25 88 PHE A O 1
ATOM 699 N N . LEU A 1 89 ? 12.083 13.366 -3.173 1.00 94.56 89 LEU A N 1
ATOM 700 C CA . LEU A 1 89 ? 11.496 12.149 -2.614 1.00 94.56 89 LEU A CA 1
ATOM 701 C C . LEU A 1 89 ? 10.428 12.462 -1.573 1.00 94.56 89 LEU A C 1
ATOM 703 O O . LEU A 1 89 ? 9.345 11.882 -1.614 1.00 94.56 89 LEU A O 1
ATOM 707 N N . CYS A 1 90 ? 10.722 13.371 -0.645 1.00 94.12 90 CYS A N 1
ATOM 708 C CA . CYS A 1 90 ? 9.795 13.759 0.405 1.00 94.12 90 CYS A CA 1
ATOM 709 C C . CYS A 1 90 ? 8.565 14.489 -0.155 1.00 94.12 90 CYS A C 1
ATOM 711 O O . CYS A 1 90 ? 7.451 14.152 0.242 1.00 94.12 90 CYS A O 1
ATOM 713 N N . ASN A 1 91 ? 8.743 15.421 -1.099 1.00 93.25 91 ASN A N 1
ATOM 714 C CA . ASN A 1 91 ? 7.629 16.115 -1.754 1.00 93.25 91 ASN A CA 1
ATOM 715 C C . ASN A 1 91 ? 6.746 15.144 -2.549 1.00 93.25 91 ASN A C 1
ATOM 717 O O . ASN A 1 91 ? 5.544 15.098 -2.310 1.00 93.25 91 ASN A O 1
ATOM 721 N N . PHE A 1 92 ? 7.342 14.312 -3.407 1.00 93.50 92 PHE A N 1
ATOM 722 C CA . PHE A 1 92 ? 6.617 13.316 -4.200 1.00 93.50 92 PHE A CA 1
ATOM 723 C C . PHE A 1 92 ? 5.857 12.331 -3.301 1.00 93.50 92 PHE A C 1
ATOM 725 O O . PHE A 1 92 ? 4.689 12.024 -3.525 1.00 93.50 92 PHE A O 1
ATOM 732 N N . SER A 1 93 ? 6.502 11.856 -2.231 1.00 93.25 93 SER A N 1
ATOM 733 C CA . SER A 1 93 ? 5.867 10.927 -1.290 1.00 93.25 93 SER A CA 1
ATOM 734 C C . SER A 1 93 ? 4.717 11.571 -0.520 1.00 93.25 93 SER A C 1
ATOM 736 O O . SER A 1 93 ? 3.752 10.884 -0.198 1.00 93.25 93 SER A O 1
ATOM 738 N N . PHE A 1 94 ? 4.804 12.866 -0.213 1.00 90.88 94 PHE A N 1
ATOM 739 C CA . PHE A 1 94 ? 3.725 13.600 0.441 1.00 90.88 94 PHE A CA 1
ATOM 740 C C . PHE A 1 94 ? 2.540 13.812 -0.507 1.00 90.88 94 PHE A C 1
ATOM 742 O O . PHE A 1 94 ? 1.421 13.442 -0.167 1.00 90.88 94 PHE A O 1
ATOM 749 N N . GLU A 1 95 ? 2.799 14.316 -1.716 1.00 90.25 95 GLU A N 1
ATOM 750 C CA . GLU A 1 95 ? 1.782 14.587 -2.741 1.00 90.25 95 GLU A CA 1
ATOM 751 C C . GLU A 1 95 ? 0.956 13.341 -3.092 1.00 90.25 95 GLU A C 1
ATOM 753 O O . GLU A 1 95 ? -0.266 13.405 -3.224 1.00 90.25 95 GLU A O 1
ATOM 758 N N . HIS A 1 96 ? 1.613 12.182 -3.167 1.00 90.38 96 HIS A N 1
ATOM 759 C CA . HIS A 1 96 ? 0.975 10.917 -3.522 1.00 90.38 96 HIS A CA 1
ATOM 760 C C . HIS A 1 96 ? 0.579 10.044 -2.317 1.00 90.38 96 HIS A C 1
ATOM 762 O O . HIS A 1 96 ? 0.206 8.887 -2.509 1.00 90.38 96 HIS A O 1
ATOM 768 N N . ASN A 1 97 ? 0.632 10.562 -1.081 1.00 90.69 97 ASN A N 1
ATOM 769 C CA . ASN A 1 97 ? 0.303 9.822 0.150 1.00 90.69 97 ASN A CA 1
ATOM 770 C C . ASN A 1 97 ? 1.068 8.487 0.305 1.00 90.69 97 ASN A C 1
ATOM 772 O O . ASN A 1 97 ? 0.516 7.474 0.731 1.00 90.69 97 ASN A O 1
ATOM 776 N N . LEU A 1 98 ? 2.357 8.481 -0.036 1.00 93.00 98 LEU A N 1
ATOM 777 C CA . LEU A 1 98 ? 3.222 7.294 -0.030 1.00 93.00 98 LEU A CA 1
ATOM 778 C C . LEU A 1 98 ? 4.015 7.120 1.273 1.00 93.00 98 LEU A C 1
ATOM 780 O O . LEU A 1 98 ? 4.932 6.304 1.331 1.00 93.00 98 LEU A O 1
ATOM 784 N N . PHE A 1 99 ? 3.739 7.903 2.315 1.00 93.31 99 PHE A N 1
ATOM 785 C CA . PHE A 1 99 ? 4.340 7.696 3.633 1.00 93.31 99 PHE A CA 1
ATOM 786 C C . PHE A 1 99 ? 3.556 6.653 4.431 1.00 93.31 99 PHE A C 1
ATOM 788 O O . PHE A 1 99 ? 2.336 6.743 4.556 1.00 93.31 99 PHE A O 1
ATOM 795 N N . LEU A 1 100 ? 4.262 5.704 5.052 1.00 91.75 100 LEU A N 1
ATOM 796 C CA . LEU A 1 100 ? 3.691 4.783 6.034 1.00 91.75 100 LEU A CA 1
ATOM 797 C C . LEU A 1 100 ? 3.515 5.515 7.369 1.00 91.75 100 LEU A C 1
ATOM 799 O O . LEU A 1 100 ? 4.242 5.262 8.335 1.00 91.75 100 LEU A O 1
ATOM 803 N N . SER A 1 101 ? 2.558 6.442 7.405 1.00 89.56 101 SER A N 1
ATOM 804 C CA . SER A 1 101 ? 2.247 7.281 8.560 1.00 89.56 101 SER A CA 1
ATOM 805 C C . SER A 1 101 ? 0.737 7.462 8.740 1.00 89.56 101 SER A C 1
ATOM 807 O O . SER A 1 101 ? 0.047 7.742 7.752 1.00 89.56 101 SER A O 1
ATOM 809 N N . PRO A 1 102 ? 0.220 7.422 9.987 1.00 87.94 102 PRO A N 1
ATOM 810 C CA . PRO A 1 102 ? -1.157 7.812 10.280 1.00 87.94 102 PRO A CA 1
ATOM 811 C C . PRO A 1 102 ? -1.478 9.257 9.880 1.00 87.94 102 PRO A C 1
ATOM 813 O O . PRO A 1 102 ? -2.648 9.569 9.693 1.00 87.94 102 PRO A O 1
ATOM 816 N N . ASN A 1 103 ? -0.477 10.127 9.676 1.00 87.06 103 ASN A N 1
ATOM 817 C CA . ASN A 1 103 ? -0.697 11.485 9.164 1.00 87.06 103 ASN A CA 1
ATOM 818 C C . ASN A 1 103 ? -1.482 11.497 7.848 1.00 87.06 103 ASN A C 1
ATOM 820 O O . ASN A 1 103 ? -2.286 12.396 7.649 1.00 87.06 103 ASN A O 1
ATOM 824 N N . SER A 1 104 ? -1.291 10.490 6.988 1.00 83.56 104 SER A N 1
ATOM 825 C CA . SER A 1 104 ? -2.035 10.353 5.723 1.00 83.56 104 SER A CA 1
ATOM 826 C C . SER A 1 104 ? -3.551 10.176 5.914 1.00 83.56 104 SER A C 1
ATOM 828 O O . SER A 1 104 ? -4.326 10.340 4.974 1.00 83.56 104 SER A O 1
ATOM 830 N N . LEU A 1 105 ? -3.993 9.841 7.130 1.00 86.75 105 LEU A N 1
ATOM 831 C CA . LEU A 1 105 ? -5.398 9.634 7.468 1.00 86.75 105 LEU A CA 1
ATOM 832 C C . LEU A 1 105 ? -6.084 10.910 7.984 1.00 86.75 105 LEU A C 1
ATOM 834 O O . LEU A 1 105 ? -7.318 10.982 7.958 1.00 86.75 105 LEU A O 1
ATOM 838 N N . LEU A 1 106 ? -5.302 11.898 8.427 1.00 87.12 106 LEU A N 1
ATOM 839 C CA . LEU A 1 106 ? -5.756 13.118 9.098 1.00 87.12 106 LEU A CA 1
ATOM 840 C C . LEU A 1 106 ? -5.977 14.255 8.091 1.00 87.12 106 LEU A C 1
ATOM 842 O O . LEU A 1 106 ? -5.276 14.343 7.087 1.00 87.12 106 LEU A O 1
ATOM 846 N N . SER A 1 107 ? -6.937 15.144 8.363 1.00 81.56 107 SER A N 1
ATOM 847 C CA . SER A 1 107 ? -7.195 16.313 7.509 1.00 81.56 107 SER A CA 1
ATOM 848 C C . SER A 1 107 ? -6.254 17.479 7.807 1.00 81.56 107 SER A C 1
ATOM 850 O O . SER A 1 107 ? -6.044 18.338 6.955 1.00 81.56 107 SER A O 1
ATOM 852 N N . ALA A 1 108 ? -5.699 17.535 9.019 1.00 74.19 108 ALA A N 1
ATOM 853 C CA . ALA A 1 108 ? -4.728 18.554 9.392 1.00 74.19 108 ALA A CA 1
ATOM 854 C C . ALA A 1 108 ? -3.322 18.180 8.901 1.00 74.19 108 ALA A C 1
ATOM 856 O O . ALA A 1 108 ? -2.812 17.099 9.202 1.00 74.19 108 ALA A O 1
ATOM 857 N N . GLU A 1 109 ? -2.655 19.113 8.223 1.00 71.31 109 GLU A N 1
ATOM 858 C CA . GLU A 1 109 ? -1.233 18.997 7.899 1.00 71.31 109 GLU A CA 1
ATOM 859 C C . GLU A 1 109 ? -0.389 19.180 9.171 1.00 71.31 109 GLU A C 1
ATOM 861 O O . GLU A 1 109 ? 0.028 20.282 9.521 1.00 71.31 109 GLU A O 1
ATOM 866 N N . LEU A 1 110 ? -0.159 18.088 9.903 1.00 75.62 110 LEU A N 1
ATOM 867 C CA . LEU A 1 110 ? 0.609 18.122 11.157 1.00 75.62 110 LEU A CA 1
ATOM 868 C C . LEU A 1 110 ? 2.122 18.232 10.930 1.00 75.62 110 LEU A C 1
ATOM 870 O O . LEU A 1 110 ? 2.846 18.778 11.757 1.00 75.62 110 LEU A O 1
ATOM 874 N N . SER A 1 111 ? 2.610 17.671 9.825 1.00 77.50 111 SER A N 1
ATOM 875 C CA . SER A 1 111 ? 4.011 17.712 9.414 1.00 77.50 111 SER A CA 1
ATOM 876 C C . SER A 1 111 ? 4.086 17.509 7.909 1.00 77.50 111 SER A C 1
ATOM 878 O O . SER A 1 111 ? 3.468 16.578 7.390 1.00 77.50 111 SER A O 1
ATOM 880 N N . LYS A 1 112 ? 4.868 18.352 7.223 1.00 77.38 112 LYS A N 1
ATOM 881 C CA . LYS A 1 112 ? 5.035 18.275 5.767 1.00 77.38 112 LYS A CA 1
ATOM 882 C C . LYS A 1 112 ? 5.625 16.930 5.332 1.00 77.38 112 LYS A C 1
ATOM 884 O O . LYS A 1 112 ? 5.227 16.400 4.309 1.00 77.38 112 LYS A O 1
ATOM 889 N N . PHE A 1 113 ? 6.540 16.347 6.110 1.00 88.44 113 PHE A N 1
ATOM 890 C CA . PHE A 1 113 ? 7.178 15.063 5.794 1.00 88.44 113 PHE A CA 1
ATOM 891 C C . PHE A 1 113 ? 7.153 14.147 7.021 1.00 88.44 113 PHE A C 1
ATOM 893 O O . PHE A 1 113 ? 8.117 14.110 7.783 1.00 88.44 113 PHE A O 1
ATOM 900 N N . PRO A 1 114 ? 6.065 13.401 7.257 1.00 87.88 114 PRO A N 1
ATOM 901 C CA . PRO A 1 114 ? 5.882 12.650 8.500 1.00 87.88 114 PRO A CA 1
ATOM 902 C C . PRO A 1 114 ? 6.817 11.441 8.657 1.00 87.88 114 PRO A C 1
ATOM 904 O O . PRO A 1 114 ? 6.889 10.863 9.740 1.00 87.88 114 PRO A O 1
ATOM 907 N N . GLY A 1 115 ? 7.528 11.046 7.596 1.00 90.38 115 GLY A N 1
ATOM 908 C CA . GLY A 1 115 ? 8.335 9.828 7.584 1.00 90.38 115 GLY A CA 1
ATOM 909 C C . GLY A 1 115 ? 7.474 8.565 7.646 1.00 90.38 115 GLY A C 1
ATOM 910 O O . GLY A 1 115 ? 6.288 8.594 7.325 1.00 90.38 115 GLY A O 1
ATOM 911 N N . ASP A 1 116 ? 8.074 7.450 8.070 1.00 91.75 116 ASP A N 1
ATOM 912 C CA . ASP A 1 116 ? 7.432 6.126 8.096 1.00 91.75 116 ASP A CA 1
ATOM 913 C C . ASP A 1 116 ? 7.346 5.538 9.526 1.00 91.75 116 ASP A C 1
ATOM 915 O O . ASP A 1 116 ? 7.929 4.475 9.802 1.00 91.75 116 ASP A O 1
ATOM 919 N N . PRO A 1 117 ? 6.662 6.218 10.473 1.00 87.81 117 PRO A N 1
ATOM 920 C CA . PRO A 1 117 ? 6.661 5.854 11.889 1.00 87.81 117 PRO A CA 1
ATOM 921 C C . PRO A 1 117 ? 5.858 4.588 12.208 1.00 87.81 117 PRO A C 1
ATOM 923 O O . PRO A 1 117 ? 5.970 4.083 13.322 1.00 87.81 117 PRO A O 1
ATOM 926 N N . LEU A 1 118 ? 5.061 4.059 11.269 1.00 85.25 118 LEU A N 1
ATOM 927 C CA . LEU A 1 118 ? 4.204 2.898 11.518 1.00 85.25 118 LEU A CA 1
ATOM 928 C C . LEU A 1 118 ? 4.992 1.690 12.029 1.00 85.25 118 LEU A C 1
ATOM 930 O O . LEU A 1 118 ? 5.872 1.171 11.343 1.00 85.25 118 LEU A O 1
ATOM 934 N N . PHE A 1 119 ? 4.665 1.222 13.226 1.00 79.81 119 PHE A N 1
ATOM 935 C CA . PHE A 1 119 ? 5.302 0.070 13.851 1.00 79.81 119 PHE A CA 1
ATOM 936 C C . PHE A 1 119 ? 4.283 -0.680 14.707 1.00 79.81 119 PHE A C 1
ATOM 938 O O . PHE A 1 119 ? 3.330 -0.081 15.201 1.00 79.81 119 PHE A O 1
ATOM 945 N N . ILE A 1 120 ? 4.478 -1.986 14.883 1.00 76.44 120 ILE A N 1
ATOM 946 C CA . ILE A 1 120 ? 3.608 -2.779 15.751 1.00 76.44 120 ILE A CA 1
ATOM 947 C C . ILE A 1 120 ? 4.025 -2.566 17.204 1.00 76.44 120 ILE A C 1
ATOM 949 O O . ILE A 1 120 ? 5.182 -2.765 17.563 1.00 76.44 120 ILE A O 1
ATOM 953 N N . THR A 1 121 ? 3.072 -2.181 18.046 1.00 68.25 121 THR A N 1
ATOM 954 C CA . THR A 1 121 ? 3.308 -1.883 19.466 1.00 68.25 121 THR A CA 1
ATOM 955 C C . THR A 1 121 ? 2.997 -3.057 20.388 1.00 68.25 121 THR A C 1
ATOM 957 O O . THR A 1 121 ? 3.487 -3.096 21.514 1.00 68.25 121 THR A O 1
ATOM 960 N N . SER A 1 122 ? 2.215 -4.032 19.922 1.00 76.44 122 SER A N 1
ATOM 961 C CA . SER A 1 122 ? 1.889 -5.240 20.677 1.00 76.44 122 SER A CA 1
ATOM 962 C C . SER A 1 122 ? 1.597 -6.422 19.755 1.00 76.44 122 SER A C 1
ATOM 964 O O . SER A 1 122 ? 1.204 -6.255 18.603 1.00 76.44 122 SER A O 1
ATOM 966 N N . MET A 1 123 ? 1.808 -7.633 20.264 1.00 79.00 123 MET A N 1
ATOM 967 C CA . MET A 1 123 ? 1.516 -8.871 19.553 1.00 79.00 123 MET A CA 1
ATOM 968 C C . MET A 1 123 ? 0.889 -9.865 20.517 1.00 79.00 123 MET A C 1
ATOM 970 O O . MET A 1 123 ? 1.398 -10.063 21.619 1.00 79.00 123 MET A O 1
ATOM 974 N N . TYR A 1 124 ? -0.198 -10.502 20.089 1.00 78.00 124 TYR A N 1
ATOM 975 C CA . TYR A 1 124 ? -0.788 -11.604 20.834 1.00 78.00 124 TYR A CA 1
ATOM 976 C C . TYR A 1 124 ? -0.044 -12.909 20.533 1.00 78.00 124 TYR A C 1
ATOM 978 O O . TYR A 1 124 ? 0.256 -13.202 19.369 1.00 78.00 124 TYR A O 1
ATOM 986 N N . ASP A 1 125 ? 0.236 -13.690 21.577 1.00 71.12 125 ASP A N 1
ATOM 987 C CA . ASP A 1 125 ? 0.796 -15.033 21.460 1.00 71.12 125 ASP A CA 1
ATOM 988 C C . ASP A 1 125 ? 0.202 -15.985 22.506 1.00 71.12 125 ASP A C 1
ATOM 990 O O . ASP A 1 125 ? 0.004 -15.614 23.661 1.00 71.12 125 ASP A O 1
ATOM 994 N N . GLU A 1 126 ? -0.028 -17.234 22.100 1.00 67.44 126 GLU A N 1
ATOM 995 C CA . GLU A 1 126 ? -0.574 -18.309 22.942 1.00 67.44 126 GLU A CA 1
ATOM 996 C C . GLU A 1 126 ? 0.523 -19.119 23.666 1.00 67.44 126 GLU A C 1
ATOM 998 O O . GLU A 1 126 ? 0.278 -20.216 24.156 1.00 67.44 126 GLU A O 1
ATOM 1003 N N . GLY A 1 127 ? 1.739 -18.575 23.785 1.00 57.84 127 GLY A N 1
ATOM 1004 C CA . GLY A 1 127 ? 2.702 -18.988 24.815 1.00 57.84 127 GLY A CA 1
ATOM 1005 C C . GLY A 1 127 ? 3.589 -20.203 24.523 1.00 57.84 127 GLY A C 1
ATOM 1006 O O . GLY A 1 127 ? 4.241 -20.687 25.444 1.00 57.84 127 GLY A O 1
ATOM 1007 N N . GLU A 1 128 ? 3.678 -20.692 23.285 1.00 60.75 128 GLU A N 1
ATOM 1008 C CA . GLU A 1 128 ? 4.424 -21.936 22.997 1.00 60.75 128 GLU A CA 1
ATOM 1009 C C . GLU A 1 128 ? 5.794 -21.764 22.314 1.00 60.75 128 GLU A C 1
ATOM 1011 O O . GLU A 1 128 ? 6.561 -22.724 22.268 1.00 60.75 128 GLU A O 1
ATOM 1016 N N . TYR A 1 129 ? 6.159 -20.579 21.806 1.00 58.19 129 TYR A N 1
ATOM 1017 C CA . TYR A 1 129 ? 7.398 -20.414 21.027 1.00 58.19 129 TYR A CA 1
ATOM 1018 C C . TYR A 1 129 ? 8.236 -19.202 21.452 1.00 58.19 129 TYR A C 1
ATOM 1020 O O . TYR A 1 129 ? 7.943 -18.062 21.091 1.00 58.19 129 TYR A O 1
ATOM 1028 N N . ALA A 1 130 ? 9.356 -19.461 22.134 1.00 65.12 130 ALA A N 1
ATOM 1029 C CA . ALA A 1 130 ? 10.414 -18.467 22.316 1.00 65.12 130 ALA A CA 1
ATOM 1030 C C . ALA A 1 130 ? 10.947 -17.997 20.942 1.00 65.12 130 ALA A C 1
ATOM 1032 O O . ALA A 1 130 ? 11.228 -18.825 20.075 1.00 65.12 130 ALA A O 1
ATOM 1033 N N . GLY A 1 131 ? 11.077 -16.681 20.730 1.00 72.94 131 GLY A N 1
ATOM 1034 C CA . GLY A 1 131 ? 11.604 -16.095 19.483 1.00 72.94 131 GLY A CA 1
ATOM 1035 C C . GLY A 1 131 ? 10.558 -15.686 18.432 1.00 72.94 131 GLY A C 1
ATOM 1036 O O . GLY A 1 131 ? 10.911 -15.190 17.359 1.00 72.94 131 GLY A O 1
ATOM 1037 N N . LYS A 1 132 ? 9.263 -15.919 18.691 1.00 79.12 132 LYS A N 1
ATOM 1038 C CA . LYS A 1 132 ? 8.175 -15.629 17.740 1.00 79.12 132 LYS A CA 1
ATOM 1039 C C . LYS A 1 132 ? 7.984 -14.124 17.514 1.00 79.12 132 LYS A C 1
ATOM 1041 O O . LYS A 1 132 ? 7.776 -13.703 16.377 1.00 79.12 132 LYS A O 1
ATOM 1046 N N . PHE A 1 133 ? 8.105 -13.319 18.571 1.00 84.12 133 PHE A N 1
ATOM 1047 C CA . PHE A 1 133 ? 8.022 -11.862 18.475 1.00 84.12 133 PHE A CA 1
ATOM 1048 C C . PHE A 1 133 ? 9.138 -11.305 17.585 1.00 84.12 133 PHE A C 1
ATOM 1050 O O . PHE A 1 133 ? 8.860 -10.614 16.609 1.00 84.12 133 PHE A O 1
ATOM 1057 N N . GLU A 1 134 ? 10.388 -11.681 17.856 1.00 87.38 134 GLU A N 1
ATOM 1058 C CA . GLU A 1 134 ? 11.567 -11.248 17.105 1.00 87.38 134 GLU A CA 1
ATOM 1059 C C . GLU A 1 134 ? 11.440 -11.603 15.624 1.00 87.38 134 GLU A C 1
ATOM 1061 O O . GLU A 1 134 ? 11.668 -10.749 14.769 1.00 87.38 134 GLU A O 1
ATOM 1066 N N . ARG A 1 135 ? 10.993 -12.827 15.315 1.00 88.88 135 ARG A N 1
ATOM 1067 C CA . ARG A 1 135 ? 10.749 -13.274 13.938 1.00 88.88 135 ARG A CA 1
ATOM 1068 C C . ARG A 1 135 ? 9.772 -12.363 13.197 1.00 88.88 135 ARG A C 1
ATOM 1070 O O . ARG A 1 135 ? 10.047 -11.953 12.071 1.00 88.88 135 ARG A O 1
ATOM 1077 N N . TYR A 1 136 ? 8.633 -12.046 13.804 1.00 90.19 136 TYR A N 1
ATOM 1078 C CA . TYR A 1 136 ? 7.620 -11.223 13.145 1.00 90.19 136 TYR A CA 1
ATOM 1079 C C . TYR A 1 136 ? 8.005 -9.752 13.068 1.00 90.19 136 TYR A C 1
ATOM 1081 O O . TYR A 1 136 ? 7.707 -9.109 12.063 1.00 90.19 136 TYR A O 1
ATOM 1089 N N . ILE A 1 137 ? 8.729 -9.231 14.061 1.00 90.62 137 ILE A N 1
ATOM 1090 C CA . ILE A 1 137 ? 9.365 -7.917 13.949 1.00 90.62 137 ILE A CA 1
ATOM 1091 C C . ILE A 1 137 ? 10.347 -7.901 12.772 1.00 90.62 137 ILE A C 1
ATOM 1093 O O . ILE A 1 137 ? 10.325 -6.959 11.982 1.00 90.62 137 ILE A O 1
ATOM 1097 N N . SER A 1 138 ? 11.150 -8.953 12.580 1.00 92.25 138 SER A N 1
ATOM 1098 C CA . SER A 1 138 ? 12.016 -9.070 11.401 1.00 92.25 138 SER A CA 1
ATOM 1099 C C . SER A 1 138 ? 11.221 -9.090 10.092 1.00 92.25 138 SER A C 1
ATOM 1101 O O . SER A 1 138 ? 11.596 -8.378 9.163 1.00 92.25 138 SER A O 1
ATOM 1103 N N . PHE A 1 139 ? 10.107 -9.827 10.010 1.00 94.50 139 PHE A N 1
ATOM 1104 C CA . PHE A 1 139 ? 9.249 -9.820 8.815 1.00 94.50 139 PHE A CA 1
ATOM 1105 C C . PHE A 1 139 ? 8.674 -8.432 8.519 1.00 94.50 139 PHE A C 1
ATOM 1107 O O . PHE A 1 139 ? 8.656 -8.008 7.368 1.00 94.50 139 PHE A O 1
ATOM 1114 N N . LEU A 1 140 ? 8.232 -7.701 9.542 1.00 93.38 140 LEU A N 1
ATOM 1115 C CA . LEU A 1 140 ? 7.687 -6.352 9.373 1.00 93.38 140 LEU A CA 1
ATOM 1116 C C . LEU A 1 140 ? 8.757 -5.349 8.960 1.00 93.38 140 LEU A C 1
ATOM 1118 O O . LEU A 1 140 ? 8.504 -4.519 8.092 1.00 93.38 140 LEU A O 1
ATOM 1122 N N . ASN A 1 141 ? 9.952 -5.439 9.544 1.00 94.44 141 ASN A N 1
ATOM 1123 C CA . ASN A 1 141 ? 11.086 -4.614 9.141 1.00 94.44 141 ASN A CA 1
ATOM 1124 C C . ASN A 1 141 ? 11.416 -4.833 7.663 1.00 94.44 141 ASN A C 1
ATOM 1126 O O . ASN A 1 141 ? 11.570 -3.863 6.928 1.00 94.44 141 ASN A O 1
ATOM 1130 N N . GLU A 1 142 ? 11.450 -6.090 7.226 1.00 96.44 142 GLU A N 1
ATOM 1131 C CA . GLU A 1 142 ? 11.674 -6.455 5.829 1.00 96.44 142 GLU A CA 1
ATOM 1132 C C . GLU A 1 142 ? 10.570 -5.904 4.910 1.00 96.44 142 GLU A C 1
ATOM 1134 O O . GLU A 1 142 ? 10.868 -5.261 3.908 1.00 96.44 142 GLU A O 1
ATOM 1139 N N . ILE A 1 143 ? 9.292 -6.077 5.273 1.00 97.25 143 ILE A N 1
ATOM 1140 C CA . ILE A 1 143 ? 8.142 -5.531 4.527 1.00 97.25 143 ILE A CA 1
ATOM 1141 C C . ILE A 1 143 ? 8.242 -4.005 4.398 1.00 97.25 143 ILE A C 1
ATOM 1143 O O . ILE A 1 143 ? 8.028 -3.457 3.314 1.00 97.25 143 ILE A O 1
ATOM 1147 N N . LYS A 1 144 ? 8.585 -3.306 5.487 1.00 95.94 144 LYS A N 1
ATOM 1148 C CA . LYS A 1 144 ? 8.748 -1.847 5.481 1.00 95.94 144 LYS A CA 1
ATOM 1149 C C . LYS A 1 144 ? 9.908 -1.414 4.589 1.00 95.94 144 LYS A C 1
ATOM 1151 O O . LYS A 1 144 ? 9.748 -0.462 3.830 1.00 95.94 144 LYS A O 1
ATOM 1156 N N . GLN A 1 145 ? 11.055 -2.089 4.666 1.00 96.88 145 GLN A N 1
ATOM 1157 C CA . GLN A 1 145 ? 12.204 -1.769 3.815 1.00 96.88 145 GLN A CA 1
ATOM 1158 C C . GLN A 1 145 ? 11.890 -2.015 2.340 1.00 96.88 145 GLN A C 1
ATOM 1160 O O . GLN A 1 145 ? 12.155 -1.151 1.508 1.00 96.88 145 GLN A O 1
ATOM 1165 N N . ASP A 1 146 ? 11.231 -3.125 2.016 1.00 97.88 146 ASP A N 1
ATOM 1166 C CA . ASP A 1 146 ? 10.800 -3.415 0.653 1.00 97.88 146 ASP A CA 1
ATOM 1167 C C . ASP A 1 146 ? 9.833 -2.367 0.097 1.00 97.88 146 ASP A C 1
ATOM 1169 O O . ASP A 1 146 ? 9.956 -1.982 -1.067 1.00 97.88 146 ASP A O 1
ATOM 1173 N N . TYR A 1 147 ? 8.892 -1.890 0.915 1.00 97.75 147 TYR A N 1
ATOM 1174 C CA . TYR A 1 147 ? 7.986 -0.807 0.537 1.00 97.75 147 TYR A CA 1
ATOM 1175 C C . TYR A 1 147 ? 8.748 0.495 0.269 1.00 97.75 147 TYR A C 1
ATOM 1177 O O . TYR A 1 147 ? 8.531 1.147 -0.754 1.00 97.75 147 TYR A O 1
ATOM 1185 N N . ILE A 1 148 ? 9.681 0.858 1.157 1.00 96.62 148 ILE A N 1
ATOM 1186 C CA . ILE A 1 148 ? 10.526 2.046 0.982 1.00 96.62 148 ILE A CA 1
ATOM 1187 C C . ILE A 1 148 ? 11.352 1.926 -0.307 1.00 96.62 148 ILE A C 1
ATOM 1189 O O . ILE A 1 148 ? 11.485 2.915 -1.026 1.00 96.62 148 ILE A O 1
ATOM 1193 N N . MET A 1 149 ? 11.841 0.729 -0.647 1.00 98.00 149 MET A N 1
ATOM 1194 C CA . MET A 1 149 ? 12.547 0.476 -1.905 1.00 98.00 149 MET A CA 1
ATOM 1195 C C . MET A 1 149 ? 11.640 0.594 -3.132 1.00 98.00 149 MET A C 1
ATOM 1197 O O . MET A 1 149 ? 12.050 1.197 -4.122 1.00 98.00 149 MET A O 1
ATOM 1201 N N . ALA A 1 150 ? 10.401 0.094 -3.076 1.00 97.88 150 ALA A N 1
ATOM 1202 C CA . ALA A 1 150 ? 9.427 0.291 -4.153 1.00 97.88 150 ALA A CA 1
ATOM 1203 C C . ALA A 1 150 ? 9.176 1.786 -4.404 1.00 97.88 150 ALA A C 1
ATOM 1205 O O . ALA A 1 150 ? 9.240 2.253 -5.544 1.00 97.88 150 ALA A O 1
ATOM 1206 N N . ARG A 1 151 ? 8.967 2.549 -3.322 1.00 96.44 151 ARG A N 1
ATOM 1207 C CA . ARG A 1 151 ? 8.800 4.006 -3.361 1.00 96.44 151 ARG A CA 1
ATOM 1208 C C . ARG A 1 151 ? 10.043 4.705 -3.902 1.00 96.44 151 ARG A C 1
ATOM 1210 O O . ARG A 1 151 ? 9.913 5.611 -4.716 1.00 96.44 151 ARG A O 1
ATOM 1217 N N . PHE A 1 152 ? 11.235 4.277 -3.491 1.00 96.50 152 PHE A N 1
ATOM 1218 C CA . PHE A 1 152 ? 12.498 4.804 -4.004 1.00 96.50 152 PHE A CA 1
ATOM 1219 C C . PHE A 1 152 ? 12.624 4.599 -5.517 1.00 96.50 152 PHE A C 1
ATOM 1221 O O . PHE A 1 152 ? 12.893 5.567 -6.220 1.00 96.50 152 PHE A O 1
ATOM 1228 N N . PHE A 1 153 ? 12.379 3.389 -6.035 1.00 96.94 153 PHE A N 1
ATOM 1229 C CA . PHE A 1 153 ? 12.434 3.131 -7.478 1.00 96.94 153 PHE A CA 1
ATOM 1230 C C . PHE A 1 153 ? 11.435 3.988 -8.254 1.00 96.94 153 PHE A C 1
ATOM 1232 O O . PHE A 1 153 ? 11.790 4.552 -9.289 1.00 96.94 153 PHE A O 1
ATOM 1239 N N . LEU A 1 154 ? 10.214 4.135 -7.729 1.00 95.75 154 LEU A N 1
ATOM 1240 C CA . LEU A 1 154 ? 9.210 5.005 -8.330 1.00 95.75 154 LEU A CA 1
ATOM 1241 C C . LEU A 1 154 ? 9.710 6.450 -8.372 1.00 95.75 154 LEU A C 1
ATOM 1243 O O . LEU A 1 154 ? 9.817 7.015 -9.449 1.00 95.75 154 LEU A O 1
ATOM 1247 N N . VAL A 1 155 ? 10.098 7.027 -7.237 1.00 94.69 155 VAL A N 1
ATOM 1248 C CA . VAL A 1 155 ? 10.586 8.415 -7.162 1.00 94.69 155 VAL A CA 1
ATOM 1249 C C . VAL A 1 155 ? 11.797 8.643 -8.068 1.00 94.69 155 VAL A C 1
ATOM 1251 O O . VAL A 1 155 ? 11.846 9.636 -8.790 1.00 94.69 155 VAL A O 1
ATOM 1254 N N . GLN A 1 156 ? 12.763 7.722 -8.057 1.00 93.94 156 GLN A N 1
ATOM 1255 C CA . GLN A 1 156 ? 13.975 7.811 -8.870 1.00 93.94 156 GLN A CA 1
ATOM 1256 C C . GLN A 1 156 ? 13.643 7.844 -10.367 1.00 93.94 156 GLN A C 1
ATOM 1258 O O . GLN A 1 156 ? 14.319 8.531 -11.123 1.00 93.94 156 GLN A O 1
ATOM 1263 N N . SER A 1 157 ? 12.579 7.155 -10.792 1.00 93.19 157 SER A N 1
ATOM 1264 C CA . SER A 1 157 ? 12.116 7.196 -12.182 1.00 93.19 157 SER A CA 1
ATOM 1265 C C . SER A 1 157 ? 11.476 8.529 -12.598 1.00 93.19 157 SER A C 1
ATOM 1267 O O . SER A 1 157 ? 11.297 8.757 -13.789 1.00 93.19 157 SER A O 1
ATOM 1269 N N . GLN A 1 158 ? 11.120 9.396 -11.643 1.00 91.81 158 GLN A N 1
ATOM 1270 C CA . GLN A 1 158 ? 10.406 10.656 -11.896 1.00 91.81 158 GLN A CA 1
ATOM 1271 C C . GLN A 1 158 ? 11.308 11.896 -11.814 1.00 91.81 158 GLN A C 1
ATOM 1273 O O . GLN A 1 158 ? 10.861 13.001 -12.115 1.00 91.81 158 GLN A O 1
ATOM 1278 N N . ILE A 1 159 ? 12.569 11.740 -11.401 1.00 89.31 159 ILE A N 1
ATOM 1279 C CA . ILE A 1 159 ? 13.526 12.843 -11.291 1.00 89.31 159 ILE A CA 1
ATOM 1280 C C . ILE A 1 159 ? 14.592 12.738 -12.389 1.00 89.31 159 ILE A C 1
ATOM 1282 O O . ILE A 1 159 ? 15.285 11.724 -12.456 1.00 89.31 159 ILE A O 1
ATOM 1286 N N . PRO A 1 160 ? 14.789 13.783 -13.217 1.00 88.56 160 PRO A N 1
ATOM 1287 C CA . PRO A 1 160 ? 15.910 13.825 -14.150 1.00 88.56 160 PRO A CA 1
ATOM 1288 C C . PRO A 1 160 ? 17.242 13.661 -13.412 1.00 88.56 160 PRO A C 1
ATOM 1290 O O . PRO A 1 160 ? 17.499 14.349 -12.416 1.00 88.56 160 PRO A O 1
ATOM 1293 N N . SER A 1 161 ? 18.087 12.749 -13.885 1.00 89.81 161 SER A N 1
ATOM 1294 C CA . SER A 1 161 ? 19.329 12.394 -13.211 1.00 89.81 161 SER A CA 1
ATOM 1295 C C . SER A 1 161 ? 20.421 12.040 -14.210 1.00 89.81 161 SER A C 1
ATOM 1297 O O . SER A 1 161 ? 20.372 10.987 -14.834 1.00 89.81 161 SER A O 1
ATOM 1299 N N . GLU A 1 162 ? 21.477 12.855 -14.241 1.00 91.75 162 GLU A N 1
ATOM 1300 C CA . GLU A 1 162 ? 22.680 12.588 -15.044 1.00 91.75 162 GLU A CA 1
ATOM 1301 C C . GLU A 1 162 ? 23.301 11.222 -14.716 1.00 91.75 162 GLU A C 1
ATOM 1303 O O . GLU A 1 162 ? 23.857 10.561 -15.584 1.00 91.75 162 GLU A O 1
ATOM 1308 N N . ILE A 1 163 ? 23.168 10.759 -13.466 1.00 91.38 163 ILE A N 1
ATOM 1309 C CA . ILE A 1 163 ? 23.631 9.426 -13.069 1.00 91.38 163 ILE A CA 1
ATOM 1310 C C . ILE A 1 163 ? 22.815 8.345 -13.780 1.00 91.38 163 ILE A C 1
ATOM 1312 O O . ILE A 1 163 ? 23.406 7.409 -14.303 1.00 91.38 163 ILE A O 1
ATOM 1316 N N . ILE A 1 164 ? 21.483 8.454 -13.816 1.00 91.00 164 ILE A N 1
ATOM 1317 C CA . ILE A 1 164 ? 20.651 7.476 -14.535 1.00 91.00 164 ILE A CA 1
ATOM 1318 C C . ILE A 1 164 ? 20.943 7.540 -16.033 1.00 91.00 164 ILE A C 1
ATOM 1320 O O . ILE A 1 164 ? 21.130 6.495 -16.648 1.00 91.00 164 ILE A O 1
ATOM 1324 N N . ASP A 1 165 ? 21.033 8.745 -16.595 1.00 91.69 165 ASP A N 1
ATOM 1325 C CA . ASP A 1 165 ? 21.330 8.943 -18.014 1.00 91.69 165 ASP A CA 1
ATOM 1326 C C . ASP A 1 165 ? 22.674 8.280 -18.380 1.00 91.69 165 ASP A C 1
ATOM 1328 O O . ASP A 1 165 ? 22.764 7.560 -19.373 1.00 91.69 165 ASP A O 1
ATOM 1332 N N . SER A 1 166 ? 23.684 8.409 -17.507 1.00 94.44 166 SER A N 1
ATOM 1333 C CA . SER A 1 166 ? 24.999 7.777 -17.675 1.00 94.44 166 SER A CA 1
ATOM 1334 C C . SER A 1 166 ? 24.995 6.245 -17.587 1.00 94.44 166 SER A C 1
ATOM 1336 O O . SER A 1 166 ? 25.913 5.610 -18.096 1.00 94.44 166 SER A O 1
ATOM 1338 N N . ILE A 1 167 ? 23.983 5.620 -16.970 1.00 92.94 167 ILE A N 1
ATOM 1339 C CA . ILE A 1 167 ? 23.860 4.148 -16.943 1.00 92.94 167 ILE A CA 1
ATOM 1340 C C . ILE A 1 167 ? 23.485 3.614 -18.329 1.00 92.94 167 ILE A C 1
ATOM 1342 O O . ILE A 1 167 ? 23.914 2.522 -1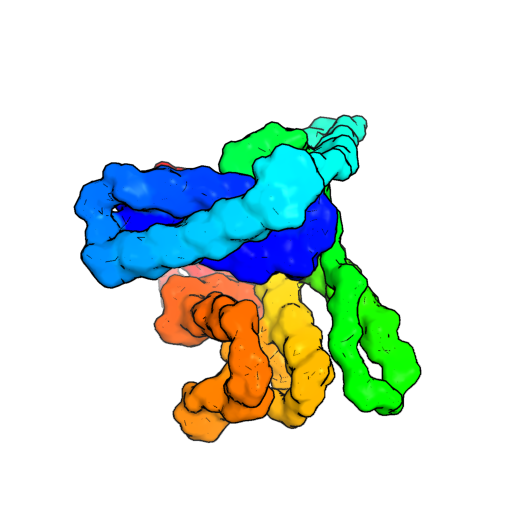8.704 1.00 92.94 167 ILE A O 1
ATOM 1346 N N . ASP A 1 168 ? 22.701 4.384 -19.084 1.00 92.81 168 ASP A N 1
ATOM 1347 C CA . ASP A 1 168 ? 22.297 4.027 -20.443 1.00 92.81 168 ASP A CA 1
ATOM 1348 C C . ASP A 1 168 ? 23.395 4.374 -21.477 1.00 92.81 168 ASP A C 1
ATOM 1350 O O . ASP A 1 168 ? 23.369 3.876 -22.607 1.00 92.81 168 ASP A O 1
ATOM 1354 N N . GLU A 1 169 ? 24.408 5.171 -21.105 1.00 92.69 169 GLU A N 1
ATOM 1355 C CA . GLU A 1 169 ? 25.549 5.475 -21.975 1.00 92.69 169 GLU A CA 1
ATOM 1356 C C . GLU A 1 169 ? 26.335 4.208 -22.349 1.00 92.69 169 GLU A C 1
ATOM 1358 O O . GLU A 1 169 ? 26.747 3.402 -21.516 1.00 92.69 169 GLU A O 1
ATOM 1363 N N . GLY A 1 170 ? 26.573 4.025 -23.650 1.00 90.44 170 GLY A N 1
ATOM 1364 C CA . GLY A 1 170 ? 27.277 2.851 -24.172 1.00 90.44 170 GLY A CA 1
ATOM 1365 C C . GLY A 1 170 ? 26.411 1.592 -24.303 1.00 90.44 170 GLY A C 1
ATOM 1366 O O . GLY A 1 170 ? 26.890 0.584 -24.831 1.00 90.44 170 GLY A O 1
ATOM 1367 N N . VAL A 1 171 ? 25.132 1.636 -23.912 1.00 92.69 171 VAL A N 1
ATOM 1368 C CA . VAL A 1 171 ? 24.181 0.548 -24.166 1.00 92.69 171 VAL A CA 1
ATOM 1369 C C . VAL A 1 171 ? 23.700 0.626 -25.617 1.00 92.69 171 VAL A C 1
ATOM 1371 O O . VAL A 1 171 ? 22.991 1.542 -26.020 1.00 92.69 171 VAL A O 1
ATOM 1374 N N . THR A 1 172 ? 24.089 -0.355 -26.435 1.00 92.75 172 THR A N 1
ATOM 1375 C CA . THR A 1 172 ? 23.637 -0.445 -27.832 1.00 92.75 172 THR A CA 1
ATOM 1376 C C . THR A 1 172 ? 22.347 -1.253 -27.915 1.00 92.75 172 THR A C 1
ATOM 1378 O O . THR A 1 172 ? 22.341 -2.448 -27.621 1.00 92.75 172 THR A O 1
ATOM 1381 N N . LEU A 1 173 ? 21.263 -0.611 -28.350 1.00 91.81 173 LEU A N 1
ATOM 1382 C CA . LEU A 1 173 ? 19.956 -1.232 -28.557 1.00 91.81 173 LEU A CA 1
ATOM 1383 C C . LEU A 1 173 ? 19.566 -1.171 -30.035 1.00 91.81 173 LEU A C 1
ATOM 1385 O O . LEU A 1 173 ? 19.854 -0.195 -30.727 1.00 91.81 173 LEU A O 1
ATOM 1389 N N . PHE A 1 174 ? 18.886 -2.208 -30.519 1.00 90.81 174 PHE A N 1
ATOM 1390 C CA . PHE A 1 174 ? 18.282 -2.175 -31.846 1.00 90.81 174 PHE A CA 1
ATOM 1391 C C . PHE A 1 174 ? 16.980 -1.383 -31.791 1.00 90.81 174 PHE A C 1
ATOM 1393 O O . PHE A 1 174 ? 16.055 -1.766 -31.079 1.00 90.81 174 PHE A O 1
ATOM 1400 N N . TYR A 1 175 ? 16.900 -0.303 -32.568 1.00 82.31 175 TYR A N 1
ATOM 1401 C CA . TYR A 1 175 ? 15.652 0.427 -32.741 1.00 82.31 175 TYR A CA 1
ATOM 1402 C C . TYR A 1 175 ? 14.780 -0.287 -33.773 1.00 82.31 175 TYR A C 1
ATOM 1404 O O . TYR A 1 175 ? 15.084 -0.308 -34.966 1.00 82.31 175 TYR A O 1
ATOM 1412 N N . THR A 1 176 ? 13.699 -0.890 -33.296 1.00 85.75 176 THR A N 1
ATOM 1413 C CA . THR A 1 176 ? 12.758 -1.690 -34.088 1.00 85.75 176 THR A CA 1
ATOM 1414 C C . THR A 1 176 ? 11.712 -0.860 -34.829 1.00 85.75 176 THR A C 1
ATOM 1416 O O . THR A 1 176 ? 10.852 -1.445 -35.480 1.00 85.75 176 THR A O 1
ATOM 1419 N N . LEU A 1 177 ? 11.793 0.480 -34.767 1.00 85.31 177 LEU A N 1
ATOM 1420 C CA . LEU A 1 177 ? 10.805 1.421 -35.329 1.00 85.31 177 LEU A CA 1
ATOM 1421 C C . LEU A 1 177 ? 9.376 1.189 -34.809 1.00 85.31 177 LEU A C 1
ATOM 1423 O O . LEU A 1 177 ? 8.412 1.625 -35.428 1.00 85.31 177 LEU A O 1
ATOM 1427 N N . ASP A 1 178 ? 9.238 0.511 -33.671 1.00 85.94 178 ASP A N 1
ATOM 1428 C CA . ASP A 1 178 ? 7.955 0.224 -33.038 1.00 85.94 178 ASP A CA 1
ATOM 1429 C C . ASP A 1 178 ? 7.632 1.179 -31.891 1.00 85.94 178 ASP A C 1
ATOM 1431 O O . ASP A 1 178 ? 6.639 0.964 -31.216 1.00 85.94 178 ASP A O 1
ATOM 1435 N N . TYR A 1 179 ? 8.441 2.225 -31.681 1.00 87.81 179 TYR A N 1
ATOM 1436 C CA . TYR A 1 179 ? 8.301 3.196 -30.585 1.00 87.81 179 TYR A CA 1
ATOM 1437 C C . TYR A 1 179 ? 8.441 2.590 -29.179 1.00 87.81 179 TYR A C 1
ATOM 1439 O O . TYR A 1 179 ? 8.026 3.196 -28.191 1.00 87.81 179 TYR A O 1
ATOM 1447 N N . ALA A 1 180 ? 9.051 1.405 -29.063 1.00 90.31 180 ALA A N 1
ATOM 1448 C CA . ALA A 1 180 ? 9.333 0.798 -27.772 1.00 90.31 180 ALA A CA 1
ATOM 1449 C C . ALA A 1 180 ? 10.361 1.625 -26.983 1.00 90.31 180 ALA A C 1
ATOM 1451 O O . ALA A 1 180 ? 11.438 1.977 -27.472 1.00 90.31 180 ALA A O 1
ATOM 1452 N N . LEU A 1 181 ? 10.023 1.910 -25.729 1.00 90.31 181 LEU A N 1
ATOM 1453 C CA . LEU A 1 181 ? 10.839 2.664 -24.796 1.00 90.31 181 LEU A CA 1
ATOM 1454 C C . LEU A 1 181 ? 11.737 1.726 -23.995 1.00 90.31 181 LEU A C 1
ATOM 1456 O O . LEU A 1 181 ? 11.288 0.917 -23.173 1.00 90.31 181 LEU A O 1
ATOM 1460 N N . TYR A 1 182 ? 13.037 1.899 -24.202 1.00 90.81 182 TYR A N 1
ATOM 1461 C CA . TYR A 1 182 ? 14.082 1.225 -23.454 1.00 90.81 182 TYR A CA 1
ATOM 1462 C C . TYR A 1 182 ? 14.983 2.272 -22.809 1.00 90.81 182 TYR A C 1
ATOM 1464 O O . TYR A 1 182 ? 15.778 2.918 -23.482 1.00 90.81 182 TYR A O 1
ATOM 1472 N N . SER A 1 183 ? 14.835 2.438 -21.500 1.00 91.44 183 SER A N 1
ATOM 1473 C CA . SER A 1 183 ? 15.707 3.278 -20.683 1.00 91.44 183 SER A CA 1
ATOM 1474 C C . SER A 1 183 ? 15.737 2.767 -19.251 1.00 91.44 183 SER A C 1
ATOM 1476 O O . SER A 1 183 ? 14.824 2.052 -18.807 1.00 91.44 183 SER A O 1
ATOM 1478 N N . SER A 1 184 ? 16.757 3.173 -18.502 1.00 95.00 184 SER A N 1
ATOM 1479 C CA . SER A 1 184 ? 16.858 2.901 -17.071 1.00 95.00 184 SER A CA 1
ATOM 1480 C C . SER A 1 184 ? 15.650 3.442 -16.294 1.00 95.00 184 SER A C 1
ATOM 1482 O O . SER A 1 184 ? 15.175 2.779 -15.372 1.00 95.00 184 SER A O 1
ATOM 1484 N N . TYR A 1 185 ? 15.049 4.559 -16.719 1.00 93.50 185 TYR A N 1
ATOM 1485 C CA . TYR A 1 185 ? 13.807 5.083 -16.129 1.00 93.50 185 TYR A CA 1
ATOM 1486 C C . TYR A 1 185 ? 12.624 4.114 -16.271 1.00 93.50 185 TYR A C 1
ATOM 1488 O O . TYR A 1 185 ? 11.941 3.831 -15.285 1.00 93.50 185 TYR A O 1
ATOM 1496 N N . VAL A 1 186 ? 12.409 3.532 -17.459 1.00 92.62 186 VAL A N 1
ATOM 1497 C CA . VAL A 1 186 ? 11.343 2.530 -17.672 1.00 92.62 186 VAL A CA 1
ATOM 1498 C C . VAL A 1 186 ? 11.579 1.292 -16.804 1.00 92.62 186 VAL A C 1
ATOM 1500 O O . VAL A 1 186 ? 10.632 0.721 -16.254 1.00 92.62 186 VAL A O 1
ATOM 1503 N N . GLN A 1 187 ? 12.838 0.874 -16.645 1.00 94.56 187 GLN A N 1
ATOM 1504 C CA . GLN A 1 187 ? 13.175 -0.253 -15.774 1.00 94.56 187 GLN A CA 1
ATOM 1505 C C . GLN A 1 187 ? 12.923 0.064 -14.297 1.00 94.56 187 GLN A C 1
ATOM 1507 O O . GLN A 1 187 ? 12.413 -0.799 -13.584 1.00 94.56 187 GLN A O 1
ATOM 1512 N N . LEU A 1 188 ? 13.194 1.290 -13.840 1.00 95.88 188 LEU A N 1
ATOM 1513 C CA . LEU A 1 188 ? 12.893 1.722 -12.472 1.00 95.88 188 LEU A CA 1
ATOM 1514 C C . LEU A 1 188 ? 11.388 1.660 -12.167 1.00 95.88 188 LEU A C 1
ATOM 1516 O O . LEU A 1 188 ? 11.012 1.106 -11.134 1.00 95.88 188 LEU A O 1
ATOM 1520 N N . VAL A 1 189 ? 10.517 2.107 -13.081 1.00 94.12 189 VAL A N 1
ATOM 1521 C CA . VAL A 1 189 ? 9.053 1.975 -12.904 1.00 94.12 189 VAL A CA 1
ATOM 1522 C C . VAL A 1 189 ? 8.637 0.499 -12.838 1.00 94.12 189 VAL A C 1
ATOM 1524 O O . VAL A 1 189 ? 7.882 0.096 -11.950 1.00 94.12 189 VAL A O 1
ATOM 1527 N N . LYS A 1 190 ? 9.172 -0.348 -13.731 1.00 95.12 190 LYS A N 1
ATOM 1528 C CA . LYS A 1 190 ? 8.918 -1.801 -13.707 1.00 95.12 190 LYS A CA 1
ATOM 1529 C C . LYS A 1 190 ? 9.380 -2.442 -12.396 1.00 95.12 190 LYS A C 1
ATOM 1531 O O . LYS A 1 190 ? 8.686 -3.315 -11.870 1.00 95.12 190 LYS A O 1
ATOM 1536 N N . MET A 1 191 ? 10.525 -2.015 -11.858 1.00 96.31 191 MET A N 1
ATOM 1537 C CA . MET A 1 191 ? 11.023 -2.488 -10.566 1.00 96.31 191 MET A CA 1
ATOM 1538 C C . MET A 1 191 ? 10.145 -2.014 -9.412 1.00 96.31 191 MET A C 1
ATOM 1540 O O . MET A 1 191 ? 9.838 -2.826 -8.543 1.00 96.31 191 MET A O 1
ATOM 1544 N N . ALA A 1 192 ? 9.667 -0.768 -9.429 1.00 96.38 192 ALA A N 1
ATOM 1545 C CA . ALA A 1 192 ? 8.721 -0.268 -8.435 1.00 96.38 192 ALA A CA 1
ATOM 1546 C C . ALA A 1 192 ? 7.439 -1.116 -8.402 1.00 96.38 192 ALA A C 1
ATOM 1548 O O . ALA A 1 192 ? 7.038 -1.592 -7.340 1.00 96.38 192 ALA A O 1
ATOM 1549 N N . LEU A 1 193 ? 6.838 -1.391 -9.567 1.00 94.44 193 LEU A N 1
ATOM 1550 C CA . LEU A 1 193 ? 5.635 -2.223 -9.667 1.00 94.44 193 LEU A CA 1
ATOM 1551 C C . LEU A 1 193 ? 5.878 -3.651 -9.159 1.00 94.44 193 LEU A C 1
ATOM 1553 O O . LEU A 1 193 ? 5.099 -4.176 -8.359 1.00 94.44 193 LEU A O 1
ATOM 1557 N N . LYS A 1 194 ? 6.969 -4.284 -9.609 1.00 95.38 194 LYS A N 1
ATOM 1558 C CA . LYS A 1 194 ? 7.345 -5.635 -9.175 1.00 95.38 194 LYS A CA 1
ATOM 1559 C C . LYS A 1 194 ? 7.540 -5.690 -7.658 1.00 95.38 194 LYS A C 1
ATOM 1561 O O . LYS A 1 194 ? 7.011 -6.598 -7.017 1.00 95.38 194 LYS A O 1
ATOM 1566 N N . GLN A 1 195 ? 8.253 -4.715 -7.100 1.00 97.38 195 GLN A N 1
ATOM 1567 C CA . GLN A 1 195 ? 8.543 -4.635 -5.674 1.00 97.38 195 GLN A CA 1
ATOM 1568 C C . GLN A 1 195 ? 7.265 -4.435 -4.846 1.00 97.38 195 GLN A C 1
ATOM 1570 O O . GLN A 1 195 ? 7.090 -5.110 -3.836 1.00 97.38 195 GLN A O 1
ATOM 1575 N N . THR A 1 196 ? 6.320 -3.608 -5.302 1.00 95.75 196 THR A N 1
ATOM 1576 C CA . THR A 1 196 ? 5.017 -3.425 -4.636 1.00 95.75 196 THR A CA 1
ATOM 1577 C C . THR A 1 196 ? 4.225 -4.732 -4.538 1.00 95.75 196 THR A C 1
ATOM 1579 O O . THR A 1 196 ? 3.680 -5.052 -3.483 1.00 95.75 196 THR A O 1
ATOM 1582 N N . ILE A 1 197 ? 4.185 -5.538 -5.603 1.00 95.00 197 ILE A N 1
ATOM 1583 C CA . ILE A 1 197 ? 3.495 -6.838 -5.561 1.00 95.00 197 ILE A CA 1
ATOM 1584 C C . ILE A 1 197 ? 4.247 -7.832 -4.659 1.00 95.00 197 ILE A C 1
ATOM 1586 O O . ILE A 1 197 ? 3.613 -8.602 -3.940 1.00 95.00 197 ILE A O 1
ATOM 1590 N N . MET A 1 198 ? 5.584 -7.784 -4.625 1.00 95.00 198 MET A N 1
ATOM 1591 C CA . MET A 1 198 ? 6.382 -8.590 -3.691 1.00 95.00 198 MET A CA 1
ATOM 1592 C C . MET A 1 198 ? 6.115 -8.232 -2.222 1.00 95.00 198 MET A C 1
ATOM 1594 O O . MET A 1 198 ? 6.024 -9.136 -1.392 1.00 95.00 198 MET A O 1
ATOM 1598 N N . VAL A 1 199 ? 5.931 -6.945 -1.900 1.00 97.81 199 VAL A N 1
ATOM 1599 C CA . VAL A 1 199 ? 5.508 -6.492 -0.561 1.00 97.81 199 VAL A CA 1
ATOM 1600 C C . VAL A 1 199 ? 4.186 -7.152 -0.164 1.00 97.81 199 VAL A C 1
ATOM 1602 O O . VAL A 1 199 ? 4.071 -7.683 0.940 1.00 97.81 199 VAL A O 1
ATOM 1605 N N . LEU A 1 200 ? 3.206 -7.185 -1.072 1.00 97.12 200 LEU A N 1
ATOM 1606 C CA . LEU A 1 200 ? 1.920 -7.844 -0.829 1.00 97.12 200 LEU A CA 1
ATOM 1607 C C . LEU A 1 200 ? 2.079 -9.357 -0.604 1.00 97.12 200 LEU A C 1
ATOM 1609 O O . LEU A 1 200 ? 1.472 -9.908 0.315 1.00 97.12 200 LEU A O 1
ATOM 1613 N N . ASP A 1 201 ? 2.920 -10.037 -1.387 1.00 96.50 201 ASP A N 1
ATOM 1614 C CA . ASP A 1 201 ? 3.206 -11.464 -1.186 1.00 96.50 201 ASP A CA 1
ATOM 1615 C C . ASP A 1 201 ? 3.879 -11.729 0.177 1.00 96.50 201 ASP A C 1
ATOM 1617 O O . ASP A 1 201 ? 3.534 -12.701 0.855 1.00 96.50 201 ASP A O 1
ATOM 1621 N N . LYS A 1 202 ? 4.776 -10.843 0.639 1.00 97.50 202 LYS A N 1
ATOM 1622 C CA . LYS A 1 202 ? 5.371 -10.927 1.986 1.00 97.50 202 LYS A CA 1
ATOM 1623 C C . LYS A 1 202 ? 4.340 -10.690 3.093 1.00 97.50 202 LYS A C 1
ATOM 1625 O O . LYS A 1 202 ? 4.370 -11.406 4.092 1.00 97.50 202 LYS A O 1
ATOM 1630 N N . ILE A 1 203 ? 3.393 -9.765 2.912 1.00 97.00 203 ILE A N 1
ATOM 1631 C CA . ILE A 1 203 ? 2.252 -9.587 3.831 1.00 97.00 203 ILE A CA 1
ATOM 1632 C C . ILE A 1 203 ? 1.414 -10.873 3.896 1.00 97.00 203 ILE A C 1
ATOM 1634 O O . ILE A 1 203 ? 1.040 -11.321 4.978 1.00 97.00 203 ILE A O 1
ATOM 1638 N N . ALA A 1 204 ? 1.162 -11.518 2.757 1.00 96.31 204 ALA A N 1
ATOM 1639 C CA . ALA A 1 204 ? 0.437 -12.784 2.725 1.00 96.31 204 ALA A CA 1
ATOM 1640 C C . ALA A 1 204 ? 1.187 -13.903 3.452 1.00 96.31 204 ALA A C 1
ATOM 1642 O O . ALA A 1 204 ? 0.575 -14.680 4.184 1.00 96.31 204 ALA A O 1
ATOM 1643 N N . PHE A 1 205 ? 2.509 -13.969 3.292 1.00 96.88 205 PHE A N 1
ATOM 1644 C CA . PHE A 1 205 ? 3.335 -14.926 4.022 1.00 96.88 205 PHE A CA 1
ATOM 1645 C C . PHE A 1 205 ? 3.365 -14.643 5.528 1.00 96.88 205 PHE A C 1
ATOM 1647 O O . PHE A 1 205 ? 3.272 -15.577 6.321 1.00 96.88 205 PHE A O 1
ATOM 1654 N N . PHE A 1 206 ? 3.421 -13.368 5.929 1.00 95.06 206 PHE A N 1
ATOM 1655 C CA . PHE A 1 206 ? 3.285 -12.972 7.329 1.00 95.06 206 PHE A CA 1
ATOM 1656 C C . PHE A 1 206 ? 1.981 -13.517 7.918 1.00 95.06 206 PHE A C 1
ATOM 1658 O O . PHE A 1 206 ? 2.013 -14.161 8.959 1.00 95.06 206 PHE A O 1
ATOM 1665 N N . ILE A 1 207 ? 0.848 -13.320 7.235 1.00 93.50 207 ILE A N 1
ATOM 1666 C CA . ILE A 1 207 ? -0.462 -13.817 7.687 1.00 93.50 207 ILE A CA 1
ATOM 1667 C C . ILE A 1 207 ? -0.484 -15.347 7.710 1.00 93.50 207 ILE A C 1
ATOM 1669 O O . ILE A 1 207 ? -0.955 -15.936 8.678 1.00 93.50 207 ILE A O 1
ATOM 1673 N N . TYR A 1 208 ? 0.045 -15.993 6.668 1.00 93.94 208 TYR A N 1
ATOM 1674 C CA . TYR A 1 208 ? 0.148 -17.448 6.584 1.00 93.94 208 TYR A CA 1
ATOM 1675 C C . TYR A 1 208 ? 0.862 -18.041 7.806 1.00 93.94 208 TYR A C 1
ATOM 1677 O O . TYR A 1 208 ? 0.337 -18.956 8.440 1.00 93.94 208 TYR A O 1
ATOM 1685 N N . ASP A 1 209 ? 2.029 -17.500 8.159 1.00 92.38 209 ASP A N 1
ATOM 1686 C CA . ASP A 1 209 ? 2.829 -17.979 9.288 1.00 92.38 209 ASP A CA 1
ATOM 1687 C C . ASP A 1 209 ? 2.217 -17.565 10.640 1.00 92.38 209 ASP A C 1
ATOM 1689 O O . ASP A 1 209 ? 2.092 -18.396 11.543 1.00 92.38 209 ASP A O 1
ATOM 1693 N N . TYR A 1 210 ? 1.747 -16.315 10.763 1.00 90.00 210 TYR A N 1
ATOM 1694 C CA . TYR A 1 210 ? 1.132 -15.779 11.984 1.00 90.00 210 TYR A CA 1
ATOM 1695 C C . TYR A 1 210 ? -0.123 -16.548 12.392 1.00 90.00 210 TYR A C 1
ATOM 1697 O O . TYR A 1 210 ? -0.245 -16.963 13.546 1.00 90.00 210 TYR A O 1
ATOM 1705 N N . CYS A 1 211 ? -1.010 -16.809 11.432 1.00 88.44 211 CYS A N 1
ATOM 1706 C CA . CYS A 1 211 ? -2.241 -17.569 11.636 1.00 88.44 211 CYS A CA 1
ATOM 1707 C C . CYS A 1 211 ? -2.028 -19.093 11.583 1.00 88.44 211 CYS A C 1
ATOM 1709 O O . CYS A 1 211 ? -3.007 -19.832 11.629 1.00 88.44 211 CYS A O 1
ATOM 1711 N N . ARG A 1 212 ? -0.777 -19.580 11.493 1.00 88.62 212 ARG A N 1
ATOM 1712 C CA . ARG A 1 212 ? -0.423 -21.016 11.459 1.00 88.62 212 ARG A CA 1
ATOM 1713 C C . ARG A 1 212 ? -1.170 -21.798 10.371 1.00 88.62 212 ARG A C 1
ATOM 1715 O O . ARG A 1 212 ? -1.597 -22.938 10.566 1.00 88.62 212 ARG A O 1
ATOM 1722 N N . LEU A 1 213 ? -1.328 -21.179 9.209 1.00 89.69 213 LEU A N 1
ATOM 1723 C CA . LEU A 1 213 ? -2.019 -21.784 8.083 1.00 89.69 213 LEU A CA 1
ATOM 1724 C C . LEU A 1 213 ? -1.179 -22.938 7.515 1.00 89.69 213 LEU A C 1
ATOM 1726 O O . LEU A 1 213 ? 0.045 -22.877 7.462 1.00 89.69 213 LEU A O 1
ATOM 1730 N N . SER A 1 214 ? -1.843 -24.004 7.065 1.00 88.69 214 SER A N 1
ATOM 1731 C CA . SER A 1 214 ? -1.180 -25.200 6.505 1.00 88.69 214 SER A CA 1
ATOM 1732 C C . SER A 1 214 ? -1.324 -25.337 4.986 1.00 88.69 214 SER A C 1
ATOM 1734 O O . SER A 1 214 ? -0.716 -26.209 4.362 1.00 88.69 214 SER A O 1
ATOM 1736 N N . LYS A 1 215 ? -2.162 -24.490 4.381 1.00 87.19 215 LYS A N 1
ATOM 1737 C CA . LYS A 1 215 ? -2.440 -24.445 2.942 1.00 87.19 215 LYS A CA 1
ATOM 1738 C C . LYS A 1 215 ? -2.509 -22.986 2.472 1.00 87.19 215 LYS A C 1
ATOM 1740 O O . LYS A 1 215 ? -3.012 -22.161 3.237 1.00 87.19 215 LYS A O 1
ATOM 1745 N N . PRO A 1 216 ? -2.079 -22.660 1.237 1.00 89.00 216 PRO A N 1
ATOM 1746 C CA . PRO A 1 216 ? -1.307 -23.515 0.323 1.00 89.00 216 PRO A CA 1
ATOM 1747 C C . PRO A 1 216 ? 0.084 -23.850 0.897 1.00 89.00 216 PRO A C 1
ATOM 1749 O O . PRO A 1 216 ? 0.407 -23.424 1.997 1.00 89.00 216 PRO A O 1
ATOM 1752 N N . SER A 1 21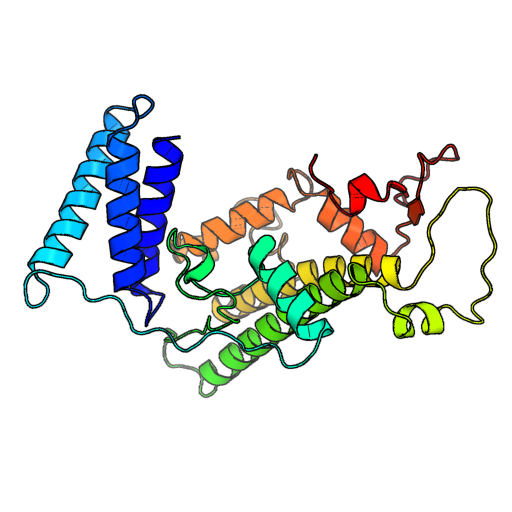7 ? 0.911 -24.630 0.191 1.00 91.56 217 SER A N 1
ATOM 1753 C CA . SER A 1 217 ? 2.294 -24.859 0.642 1.00 91.56 217 SER A CA 1
ATOM 1754 C C . SER A 1 217 ? 3.044 -23.522 0.786 1.00 91.56 217 SER A C 1
ATOM 1756 O O . SER A 1 217 ? 2.793 -22.628 -0.026 1.00 91.56 217 SER A O 1
ATOM 1758 N N . PRO A 1 218 ? 4.007 -23.384 1.720 1.00 92.56 218 PRO A N 1
ATOM 1759 C CA . PRO A 1 218 ? 4.705 -22.117 1.978 1.00 92.56 218 PRO A CA 1
ATOM 1760 C C . PRO A 1 218 ? 5.276 -21.444 0.719 1.00 92.56 218 PRO A C 1
ATOM 1762 O O . PRO A 1 218 ? 5.167 -20.238 0.540 1.00 92.56 218 PRO A O 1
ATOM 1765 N N . THR A 1 219 ? 5.807 -22.238 -0.214 1.00 92.56 219 THR A N 1
ATOM 1766 C CA . THR A 1 219 ? 6.385 -21.785 -1.496 1.00 92.56 219 THR A CA 1
ATOM 1767 C C . THR A 1 219 ? 5.367 -21.285 -2.524 1.00 92.56 219 THR A C 1
ATOM 1769 O O . THR A 1 219 ? 5.746 -20.798 -3.585 1.00 92.56 219 THR A O 1
ATOM 1772 N N . ARG A 1 220 ? 4.072 -21.456 -2.251 1.00 91.88 220 ARG A N 1
ATOM 1773 C CA . ARG A 1 220 ? 2.955 -21.082 -3.127 1.00 91.88 220 ARG A CA 1
ATOM 1774 C C . ARG A 1 220 ? 2.079 -19.992 -2.516 1.00 91.88 220 ARG A C 1
ATOM 1776 O O . ARG A 1 220 ? 1.039 -19.664 -3.089 1.00 91.88 220 ARG A O 1
ATOM 1783 N N . VAL A 1 221 ? 2.465 -19.464 -1.356 1.00 94.56 221 VAL A N 1
ATOM 1784 C CA . VAL A 1 221 ? 1.758 -18.354 -0.727 1.00 94.56 221 VAL A CA 1
ATOM 1785 C C . VAL A 1 221 ? 1.952 -17.115 -1.591 1.00 94.56 221 VAL A C 1
ATOM 1787 O O . VAL A 1 221 ? 3.071 -16.719 -1.897 1.00 94.56 221 VAL A O 1
ATOM 1790 N N . THR A 1 222 ? 0.835 -16.537 -2.009 1.00 94.69 222 THR A N 1
ATOM 1791 C CA . THR A 1 222 ? 0.769 -15.283 -2.763 1.00 94.69 222 THR A CA 1
ATOM 1792 C C . THR A 1 222 ? -0.364 -14.454 -2.191 1.00 94.69 222 THR A C 1
ATOM 1794 O O . THR A 1 222 ? -1.308 -15.008 -1.611 1.00 94.69 222 THR A O 1
ATOM 1797 N N . PHE A 1 223 ? -0.312 -13.140 -2.387 1.00 95.62 223 PHE A N 1
ATOM 1798 C CA . PHE A 1 223 ? -1.336 -12.243 -1.869 1.00 95.62 223 PHE A CA 1
ATOM 1799 C C . PHE A 1 223 ? -2.727 -12.566 -2.391 1.00 95.62 223 PHE A C 1
ATOM 1801 O O . PHE A 1 223 ? -3.675 -12.536 -1.625 1.00 95.62 223 PHE A O 1
ATOM 1808 N N . THR A 1 224 ? -2.878 -12.952 -3.655 1.00 92.81 224 THR A N 1
ATOM 1809 C CA . THR A 1 224 ? -4.196 -13.328 -4.195 1.00 92.81 224 THR A CA 1
ATOM 1810 C C . THR A 1 224 ? -4.602 -14.759 -3.834 1.00 92.81 224 THR A C 1
ATOM 1812 O O . THR A 1 224 ? -5.791 -15.046 -3.698 1.00 92.81 224 THR A O 1
ATOM 1815 N N . GLY A 1 225 ? -3.634 -15.662 -3.648 1.00 90.88 225 GLY A N 1
ATOM 1816 C CA . GLY A 1 225 ? -3.874 -17.090 -3.426 1.00 90.88 225 GLY A CA 1
ATOM 1817 C C . GLY A 1 225 ? -4.102 -17.511 -1.972 1.00 90.88 225 GLY A C 1
ATOM 1818 O O . GLY A 1 225 ? -4.476 -18.658 -1.740 1.00 90.88 225 GLY A O 1
ATOM 1819 N N . LEU A 1 226 ? -3.878 -16.630 -0.991 1.00 92.94 226 LEU A N 1
ATOM 1820 C CA . LEU A 1 226 ? -3.968 -16.977 0.433 1.00 92.94 226 LEU A CA 1
ATOM 1821 C C . LEU A 1 226 ? -5.401 -17.270 0.913 1.00 92.94 226 LEU A C 1
ATOM 1823 O O . LEU A 1 226 ? -5.587 -18.080 1.821 1.00 92.94 226 LEU A O 1
ATOM 1827 N N . TRP A 1 227 ? -6.396 -16.593 0.339 1.00 91.00 227 TRP A N 1
ATOM 1828 C CA . TRP A 1 227 ? -7.701 -16.380 0.982 1.00 91.00 227 TRP A CA 1
ATOM 1829 C C . TRP A 1 227 ? -8.770 -17.426 0.675 1.00 91.00 227 TRP A C 1
ATOM 1831 O O . TRP A 1 227 ? -9.708 -17.591 1.453 1.00 91.00 227 TRP A O 1
ATOM 1841 N N . LEU A 1 228 ? -8.670 -18.094 -0.473 1.00 85.50 228 LEU A N 1
ATOM 1842 C CA . LEU A 1 228 ? -9.707 -18.998 -0.965 1.00 85.50 228 LEU A CA 1
ATOM 1843 C C . LEU A 1 228 ? -9.248 -20.449 -0.887 1.00 85.50 228 LEU A C 1
ATOM 1845 O O . LEU A 1 228 ? -8.074 -20.758 -1.108 1.00 85.50 228 LEU A O 1
ATOM 1849 N N . LYS A 1 229 ? -10.186 -21.355 -0.616 1.00 78.38 229 LYS A N 1
ATOM 1850 C CA . LYS A 1 229 ? -9.940 -22.789 -0.719 1.00 78.38 229 LYS A CA 1
ATOM 1851 C C . LYS A 1 229 ? -9.740 -23.169 -2.187 1.00 78.38 229 LYS A C 1
ATOM 1853 O O . LYS A 1 229 ? -10.412 -22.655 -3.081 1.00 78.38 229 LYS A O 1
ATOM 1858 N N . LEU A 1 230 ? -8.785 -24.064 -2.434 1.00 70.44 230 LEU A N 1
ATOM 1859 C CA . LEU A 1 230 ? -8.394 -24.469 -3.789 1.00 70.44 230 LEU A CA 1
ATOM 1860 C C . LEU A 1 230 ? -9.450 -25.333 -4.496 1.00 70.44 230 LEU A C 1
ATOM 1862 O O . LEU A 1 230 ? -9.421 -25.436 -5.718 1.00 70.44 230 LEU A O 1
ATOM 1866 N N . ASP A 1 231 ? -10.325 -25.984 -3.735 1.00 70.06 231 ASP A N 1
ATOM 1867 C CA . ASP A 1 231 ? -11.324 -26.949 -4.189 1.00 70.06 231 ASP A CA 1
ATOM 1868 C C . ASP A 1 231 ? -12.647 -26.293 -4.603 1.00 70.06 231 ASP A C 1
ATOM 1870 O O . ASP A 1 231 ? -13.130 -26.564 -5.700 1.00 70.06 231 ASP A O 1
ATOM 1874 N N . ASP A 1 232 ? -13.221 -25.429 -3.759 1.00 73.88 232 ASP A N 1
ATOM 1875 C CA . ASP A 1 232 ? -14.539 -24.822 -4.003 1.00 73.88 232 ASP A CA 1
ATOM 1876 C C . ASP A 1 232 ? -14.522 -23.293 -4.169 1.00 73.88 232 ASP A C 1
ATOM 1878 O O . ASP A 1 232 ? -15.563 -22.686 -4.426 1.00 73.88 232 ASP A O 1
ATOM 1882 N N . GLY A 1 233 ? -13.348 -22.659 -4.054 1.00 73.06 233 GLY A N 1
ATOM 1883 C CA . GLY A 1 233 ? -13.181 -21.217 -4.229 1.00 73.06 233 GLY A CA 1
ATOM 1884 C C . GLY A 1 233 ? -13.851 -20.366 -3.148 1.00 73.06 233 GLY A C 1
ATOM 1885 O O . GLY A 1 233 ? -13.912 -19.144 -3.302 1.00 73.06 233 GLY A O 1
ATOM 1886 N N . LYS A 1 234 ? -14.352 -20.970 -2.061 1.00 79.19 234 LYS A N 1
ATOM 1887 C CA . LYS A 1 234 ? -14.899 -20.227 -0.921 1.00 79.19 234 LYS A CA 1
ATOM 1888 C C . LYS A 1 234 ? -13.784 -19.651 -0.065 1.00 79.19 234 LYS A C 1
ATOM 1890 O O . LYS A 1 234 ? -12.652 -20.130 -0.089 1.00 79.19 234 LYS A O 1
ATOM 1895 N N . ILE A 1 235 ? -14.120 -18.625 0.716 1.00 81.75 235 ILE A N 1
ATOM 1896 C CA . ILE A 1 235 ? -13.217 -18.102 1.743 1.00 81.75 235 ILE A CA 1
ATOM 1897 C C . ILE A 1 235 ? -12.867 -19.247 2.691 1.00 81.75 235 ILE A C 1
ATOM 1899 O O . ILE A 1 235 ? -13.724 -20.045 3.071 1.00 81.75 235 ILE A O 1
ATOM 1903 N N . ARG A 1 236 ? -11.585 -19.361 3.017 1.00 83.56 236 ARG A N 1
ATOM 1904 C CA . ARG A 1 236 ? -11.094 -20.372 3.948 1.00 83.56 236 ARG A CA 1
ATOM 1905 C C . ARG A 1 236 ? -11.644 -20.144 5.360 1.00 83.56 236 ARG A C 1
ATOM 1907 O O . ARG A 1 236 ? -11.672 -19.015 5.846 1.00 83.56 236 ARG A O 1
ATOM 1914 N N . ASP A 1 237 ? -12.079 -21.224 6.002 1.00 82.06 237 ASP A N 1
ATOM 1915 C CA . ASP A 1 237 ? -12.794 -21.146 7.284 1.00 82.06 237 ASP A CA 1
ATOM 1916 C C . ASP A 1 237 ? -11.860 -20.755 8.439 1.00 82.06 237 ASP A C 1
ATOM 1918 O O . ASP A 1 237 ? -12.257 -20.009 9.327 1.00 82.06 237 ASP A O 1
ATOM 1922 N N . ASP A 1 238 ? -10.602 -21.190 8.379 1.00 82.56 238 ASP A N 1
ATOM 1923 C CA . ASP A 1 238 ? -9.555 -20.928 9.376 1.00 82.56 238 ASP A CA 1
ATOM 1924 C C . ASP A 1 238 ? -9.178 -19.441 9.496 1.00 82.56 238 ASP A C 1
ATOM 1926 O O . ASP A 1 238 ? -8.813 -18.995 10.577 1.00 82.56 238 ASP A O 1
ATOM 1930 N N . LEU A 1 239 ? -9.323 -18.633 8.436 1.00 82.31 239 LEU A N 1
ATOM 1931 C CA . LEU A 1 239 ? -9.252 -17.169 8.566 1.00 82.31 239 LEU A CA 1
ATOM 1932 C C . LEU A 1 239 ? -10.569 -16.551 9.059 1.00 82.31 239 LEU A C 1
ATOM 1934 O O . LEU A 1 239 ? -10.556 -15.484 9.674 1.00 82.31 239 LEU A O 1
ATOM 1938 N N . GLY A 1 240 ? -11.703 -17.209 8.806 1.00 73.19 240 GLY A N 1
ATOM 1939 C CA . GLY A 1 240 ? -13.022 -16.764 9.262 1.00 73.19 240 GLY A CA 1
ATOM 1940 C C . GLY A 1 240 ? -13.164 -16.758 10.787 1.00 73.19 240 GLY A C 1
ATOM 1941 O O . GLY A 1 240 ? -13.876 -15.912 11.332 1.00 73.19 240 GLY A O 1
ATOM 1942 N N . GLU A 1 241 ? -12.442 -17.639 11.483 1.00 71.69 241 GLU A N 1
ATOM 1943 C CA . GLU A 1 241 ? -12.429 -17.722 12.950 1.00 71.69 241 GLU A CA 1
ATOM 1944 C C . GLU A 1 241 ? -11.929 -16.434 13.622 1.00 71.69 241 GLU A C 1
ATOM 1946 O O . GLU A 1 241 ? -12.421 -16.070 14.691 1.00 71.69 241 GLU A O 1
ATOM 1951 N N . PHE A 1 242 ? -11.033 -15.684 12.969 1.00 71.50 242 PHE A N 1
ATOM 1952 C CA . PHE A 1 242 ? -10.460 -14.456 13.528 1.00 71.50 242 PHE A CA 1
ATOM 1953 C C . PHE A 1 242 ? -11.451 -13.288 13.597 1.00 71.50 242 PHE A C 1
ATOM 1955 O O . PHE A 1 242 ? -11.191 -12.332 14.324 1.00 71.50 242 PHE A O 1
ATOM 1962 N N . LYS A 1 243 ? -12.556 -13.325 12.826 1.00 76.12 243 LYS A N 1
ATOM 1963 C CA . LYS A 1 243 ? -13.561 -12.240 12.729 1.00 76.12 243 LYS A CA 1
ATOM 1964 C C . LYS A 1 243 ? -12.934 -10.835 12.650 1.00 76.12 243 LYS A C 1
ATOM 1966 O O . LYS A 1 243 ? -13.425 -9.888 13.259 1.00 76.12 243 LYS A O 1
ATOM 1971 N N . ASN A 1 244 ? -11.830 -10.710 11.912 1.00 83.19 244 ASN A N 1
ATOM 1972 C CA . ASN A 1 244 ? -11.009 -9.505 11.888 1.00 83.19 244 ASN A CA 1
ATOM 1973 C C . ASN A 1 244 ? -11.345 -8.645 10.649 1.00 83.19 244 ASN A C 1
ATOM 1975 O O . ASN A 1 244 ? -11.087 -9.085 9.522 1.00 83.19 244 ASN A O 1
ATOM 1979 N N . PRO A 1 245 ? -11.882 -7.421 10.819 1.00 83.44 245 PRO A N 1
ATOM 1980 C CA . PRO A 1 245 ? -12.247 -6.554 9.696 1.00 83.44 245 PRO A CA 1
ATOM 1981 C C . PRO A 1 245 ? -11.041 -6.129 8.843 1.00 83.44 245 PRO A C 1
ATOM 1983 O O . PRO A 1 245 ? -11.188 -5.914 7.642 1.00 83.44 245 PRO A O 1
ATOM 1986 N N . TYR A 1 246 ? -9.836 -6.074 9.412 1.00 86.50 246 TYR A N 1
ATOM 1987 C CA . TYR A 1 246 ? -8.615 -5.735 8.679 1.00 86.50 246 TYR A CA 1
ATOM 1988 C C . TYR A 1 246 ? -8.166 -6.871 7.751 1.00 86.50 246 TYR A C 1
ATOM 1990 O O . TYR A 1 246 ? -7.718 -6.617 6.634 1.00 86.50 246 TYR A O 1
ATOM 1998 N N . LEU A 1 247 ? -8.359 -8.133 8.158 1.00 89.56 247 LEU A N 1
ATOM 1999 C CA . LEU A 1 247 ? -8.161 -9.274 7.257 1.00 89.56 247 LEU A CA 1
ATOM 2000 C C . LEU A 1 247 ? -9.171 -9.249 6.108 1.00 89.56 247 LEU A C 1
ATOM 2002 O O . LEU A 1 247 ? -8.813 -9.562 4.976 1.00 89.56 247 LEU A O 1
ATOM 2006 N N . PHE A 1 248 ? -10.411 -8.831 6.376 1.00 87.31 248 PHE A N 1
ATOM 2007 C CA . PHE A 1 248 ? -11.405 -8.650 5.323 1.00 87.31 248 PHE A CA 1
ATOM 2008 C C . PHE A 1 248 ? -11.007 -7.537 4.340 1.00 87.31 248 PHE A C 1
ATOM 2010 O O . PHE A 1 248 ? -11.133 -7.734 3.136 1.00 87.31 248 PHE A O 1
ATOM 2017 N N . ALA A 1 249 ? -10.451 -6.420 4.820 1.00 89.31 249 ALA A N 1
ATOM 2018 C CA . ALA A 1 249 ? -9.941 -5.349 3.957 1.00 89.31 249 ALA A CA 1
ATOM 2019 C C . ALA A 1 249 ? -8.782 -5.816 3.049 1.00 89.31 249 ALA A C 1
ATOM 2021 O O . ALA A 1 249 ? -8.725 -5.485 1.862 1.00 89.31 249 ALA A O 1
ATOM 2022 N N . LEU A 1 250 ? -7.867 -6.635 3.578 1.00 93.81 250 LEU A N 1
ATOM 2023 C CA . LEU A 1 250 ? -6.806 -7.247 2.772 1.00 93.81 250 LEU A CA 1
ATOM 2024 C C . LEU A 1 250 ? -7.362 -8.265 1.769 1.00 93.81 250 LEU A C 1
ATOM 2026 O O . LEU A 1 250 ? -6.905 -8.315 0.627 1.00 93.81 250 LEU A O 1
ATOM 2030 N N . PHE A 1 251 ? -8.375 -9.038 2.163 1.00 92.00 251 PHE A N 1
ATOM 2031 C CA . PHE A 1 251 ? -9.079 -9.939 1.258 1.00 92.00 251 PHE A CA 1
ATOM 2032 C C . PHE A 1 251 ? -9.748 -9.182 0.107 1.00 92.00 251 PHE A C 1
ATOM 2034 O O . PHE A 1 251 ? -9.601 -9.598 -1.041 1.00 92.00 251 PHE A O 1
ATOM 2041 N N . THR A 1 252 ? -10.445 -8.071 0.370 1.00 90.81 252 THR A N 1
ATOM 2042 C CA . THR A 1 252 ? -11.067 -7.267 -0.695 1.00 90.81 252 THR A CA 1
ATOM 2043 C C . THR A 1 252 ? -10.019 -6.731 -1.663 1.00 90.81 252 THR A C 1
ATOM 2045 O O . THR A 1 252 ? -10.165 -6.922 -2.866 1.00 90.81 252 THR A O 1
ATOM 2048 N N . LEU A 1 253 ? -8.890 -6.221 -1.157 1.00 94.19 253 LEU A N 1
ATOM 2049 C CA . LEU A 1 253 ? -7.773 -5.797 -2.008 1.00 94.19 253 LEU A CA 1
ATOM 2050 C C . LEU A 1 253 ? -7.225 -6.955 -2.862 1.00 94.19 253 LEU A C 1
ATOM 2052 O O . LEU A 1 253 ? -6.912 -6.799 -4.042 1.00 94.19 253 LEU A O 1
ATOM 2056 N N . ALA A 1 254 ? -7.125 -8.153 -2.288 1.00 94.25 254 ALA A N 1
ATOM 2057 C CA . ALA A 1 254 ? -6.698 -9.337 -3.021 1.00 94.25 254 ALA A CA 1
ATOM 2058 C C . ALA A 1 254 ? -7.712 -9.774 -4.090 1.00 94.25 254 ALA A C 1
ATOM 2060 O O . ALA A 1 254 ? -7.314 -10.339 -5.112 1.00 94.25 254 ALA A O 1
ATOM 2061 N N . ARG A 1 255 ? -9.010 -9.520 -3.882 1.00 92.75 255 ARG A N 1
ATOM 2062 C CA . ARG A 1 255 ? -10.056 -9.745 -4.888 1.00 92.75 255 ARG A CA 1
ATOM 2063 C C . ARG A 1 255 ? -9.926 -8.773 -6.050 1.00 92.75 255 ARG A C 1
ATOM 2065 O O . ARG A 1 255 ? -9.990 -9.249 -7.184 1.00 92.75 255 ARG A O 1
ATOM 2072 N N . ASP A 1 256 ? -9.640 -7.504 -5.789 1.00 93.62 256 ASP A N 1
ATOM 2073 C CA . ASP A 1 256 ? -9.411 -6.498 -6.835 1.00 93.62 256 ASP A CA 1
ATOM 2074 C C . ASP A 1 256 ? -8.187 -6.849 -7.693 1.00 93.62 256 ASP A C 1
ATOM 2076 O O . ASP A 1 256 ? -8.209 -6.703 -8.910 1.00 93.62 256 ASP A O 1
ATOM 2080 N N . LEU A 1 257 ? -7.144 -7.427 -7.091 1.00 93.50 257 LEU A N 1
ATOM 2081 C CA . LEU A 1 257 ? -5.957 -7.914 -7.808 1.00 93.50 257 LEU A CA 1
ATOM 2082 C C . LEU A 1 257 ? -6.143 -9.296 -8.463 1.00 93.50 257 LEU A C 1
ATOM 2084 O O . LEU A 1 257 ? -5.283 -9.750 -9.222 1.00 93.50 257 LEU A O 1
ATOM 2088 N N . SER A 1 258 ? -7.219 -10.020 -8.149 1.00 91.44 258 SER A N 1
ATOM 2089 C CA . SER A 1 258 ? -7.433 -11.391 -8.627 1.00 91.44 258 SER A CA 1
ATOM 2090 C C . SER A 1 258 ? -7.720 -11.449 -10.132 1.00 91.44 258 SER A C 1
ATOM 2092 O O . SER A 1 258 ? -7.912 -10.424 -10.771 1.00 91.44 258 SER A O 1
ATOM 2094 N N . LYS A 1 259 ? -7.783 -12.657 -10.717 1.00 89.06 259 LYS A N 1
ATOM 2095 C CA . LYS A 1 259 ? -8.067 -12.871 -12.157 1.00 89.06 259 LYS A CA 1
ATOM 2096 C C . LYS A 1 259 ? -9.303 -12.137 -12.681 1.00 89.06 259 LYS A C 1
ATOM 2098 O O . LYS A 1 259 ? -9.307 -11.732 -13.834 1.00 89.06 259 LYS A O 1
ATOM 2103 N N . ASN A 1 260 ? -10.317 -11.982 -11.835 1.00 88.06 260 ASN A N 1
ATOM 2104 C CA . ASN A 1 260 ? -11.592 -11.361 -12.192 1.00 88.06 260 ASN A CA 1
ATOM 2105 C C . ASN A 1 260 ? -11.783 -10.001 -11.499 1.00 88.06 260 ASN A C 1
ATOM 2107 O O . ASN A 1 260 ? -12.915 -9.538 -11.407 1.00 88.06 260 ASN A O 1
ATOM 2111 N N . GLY A 1 261 ? -10.724 -9.438 -10.915 1.00 90.81 261 GLY A N 1
ATOM 2112 C CA . GLY A 1 261 ? -10.775 -8.157 -10.221 1.00 90.81 261 GLY A CA 1
ATOM 2113 C C . GLY A 1 261 ? -10.401 -6.990 -11.126 1.00 90.81 261 GLY A C 1
ATOM 2114 O O . GLY A 1 261 ? -9.697 -7.166 -12.125 1.00 90.81 261 GLY A O 1
ATOM 2115 N N . ASP A 1 262 ? -10.841 -5.796 -10.739 1.00 90.94 262 ASP A N 1
ATOM 2116 C CA . ASP A 1 262 ? -10.663 -4.561 -11.513 1.00 90.94 262 ASP A CA 1
ATOM 2117 C C . ASP A 1 262 ? -9.186 -4.201 -11.734 1.00 90.94 262 ASP A C 1
ATOM 2119 O O . ASP A 1 262 ? -8.824 -3.565 -12.722 1.00 90.94 262 ASP A O 1
ATOM 2123 N N . TRP A 1 263 ? -8.302 -4.643 -10.838 1.00 92.00 263 TRP A N 1
ATOM 2124 C CA . TRP A 1 263 ? -6.863 -4.380 -10.876 1.00 92.00 263 TRP A CA 1
ATOM 2125 C C . TRP A 1 263 ? -6.046 -5.600 -11.297 1.00 92.00 263 TRP A C 1
ATOM 2127 O O . TRP A 1 263 ? -4.844 -5.687 -11.022 1.00 92.00 263 TRP A O 1
ATOM 2137 N N . ASN A 1 264 ? -6.665 -6.551 -12.005 1.00 91.00 264 ASN A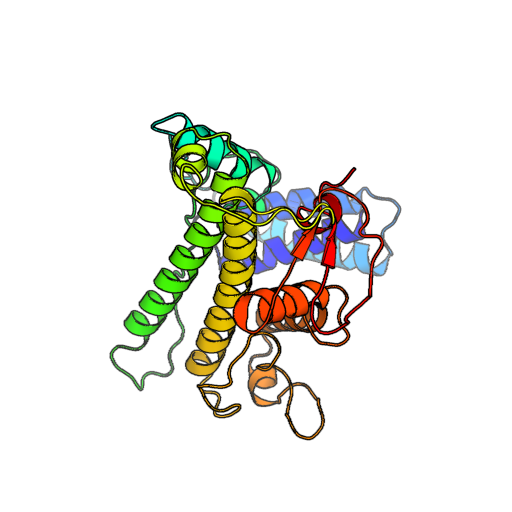 N 1
ATOM 2138 C CA . ASN A 1 264 ? -5.963 -7.736 -12.485 1.00 91.00 264 ASN A CA 1
ATOM 2139 C C . ASN A 1 264 ? -4.738 -7.403 -13.356 1.00 91.00 264 ASN A C 1
ATOM 2141 O O . ASN A 1 264 ? -3.736 -8.124 -13.320 1.00 91.00 264 ASN A O 1
ATOM 2145 N N . TYR A 1 265 ? -4.800 -6.305 -14.112 1.00 88.25 265 TYR A N 1
ATOM 2146 C CA . TYR A 1 265 ? -3.721 -5.864 -14.993 1.00 88.25 265 TYR A CA 1
ATOM 2147 C C . TYR A 1 265 ? -2.387 -5.685 -14.245 1.00 88.25 265 TYR A C 1
ATOM 2149 O O . TYR A 1 265 ? -1.342 -6.041 -14.782 1.00 88.25 265 TYR A O 1
ATOM 2157 N N . LEU A 1 266 ? -2.402 -5.274 -12.969 1.00 90.88 266 LEU A N 1
ATOM 2158 C CA . LEU A 1 266 ? -1.189 -5.154 -12.148 1.00 90.88 266 LEU A CA 1
ATOM 2159 C C . LEU A 1 266 ? -0.501 -6.512 -11.935 1.00 9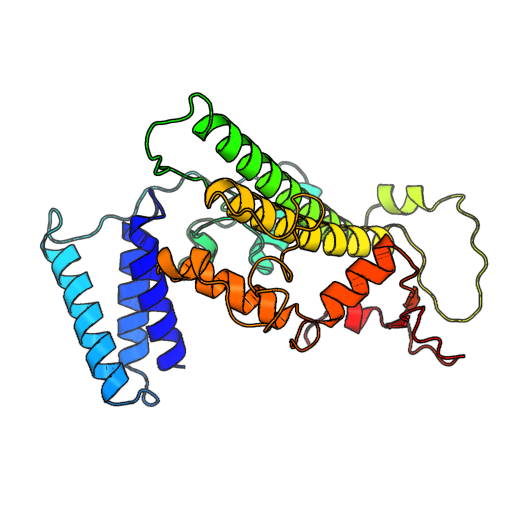0.88 266 LEU A C 1
ATOM 2161 O O . LEU A 1 266 ? 0.725 -6.618 -12.007 1.00 90.88 266 LEU A O 1
ATOM 2165 N N . GLN A 1 267 ? -1.282 -7.578 -11.731 1.00 89.75 267 GLN A N 1
ATOM 2166 C CA . GLN A 1 267 ? -0.748 -8.940 -11.636 1.00 89.75 267 GLN A CA 1
ATOM 2167 C C . GLN A 1 267 ? -0.243 -9.447 -12.989 1.00 89.75 267 GLN A C 1
ATOM 2169 O O . GLN A 1 267 ? 0.792 -10.118 -13.056 1.00 89.75 267 GLN A O 1
ATOM 2174 N N . GLN A 1 268 ? -0.939 -9.117 -14.080 1.00 89.44 268 GLN A N 1
ATOM 2175 C CA . GLN A 1 268 ? -0.480 -9.456 -15.429 1.00 89.44 268 GLN A CA 1
ATOM 2176 C C . GLN A 1 268 ? 0.855 -8.775 -15.749 1.00 89.44 268 GLN A C 1
ATOM 2178 O O . GLN A 1 268 ? 1.774 -9.446 -16.225 1.00 89.44 268 GLN A O 1
ATOM 2183 N N . PHE A 1 269 ? 0.998 -7.491 -15.408 1.00 91.31 269 PHE A N 1
ATOM 2184 C CA . PHE A 1 269 ? 2.237 -6.732 -15.563 1.00 91.31 269 PHE A CA 1
ATOM 2185 C C . PHE A 1 269 ? 3.360 -7.339 -14.737 1.00 91.31 269 PHE A C 1
ATOM 2187 O O . PHE A 1 269 ? 4.421 -7.631 -15.283 1.00 91.31 269 PHE A O 1
ATOM 2194 N N . ARG A 1 270 ? 3.129 -7.628 -13.451 1.00 91.19 270 ARG A N 1
ATOM 2195 C CA . ARG A 1 270 ? 4.133 -8.287 -12.604 1.00 91.19 270 ARG A CA 1
ATOM 2196 C C . ARG A 1 270 ? 4.582 -9.626 -13.183 1.00 91.19 270 ARG A C 1
ATOM 2198 O O . ARG A 1 270 ? 5.782 -9.905 -13.210 1.00 91.19 270 ARG A O 1
ATOM 2205 N N . ASN A 1 271 ? 3.652 -10.454 -13.657 1.00 90.56 271 ASN A N 1
ATOM 2206 C CA . ASN A 1 271 ? 3.984 -11.747 -14.259 1.00 90.56 271 ASN A CA 1
ATOM 2207 C C . ASN A 1 271 ? 4.761 -11.581 -15.568 1.00 90.56 271 ASN A C 1
ATOM 2209 O O . ASN A 1 271 ? 5.720 -12.316 -15.798 1.00 90.56 271 ASN A O 1
ATOM 2213 N N . ALA A 1 272 ? 4.391 -10.602 -16.393 1.00 92.38 272 ALA A N 1
ATOM 2214 C CA . ALA A 1 272 ? 5.110 -10.279 -17.616 1.00 92.38 272 ALA A CA 1
ATOM 2215 C C . ALA A 1 272 ? 6.531 -9.776 -17.330 1.00 92.38 272 ALA A C 1
ATOM 2217 O O . ALA A 1 272 ? 7.474 -10.313 -17.892 1.00 92.38 272 ALA A O 1
ATOM 2218 N N . ILE A 1 273 ? 6.700 -8.839 -16.394 1.00 93.12 273 ILE A N 1
ATOM 2219 C CA . ILE A 1 273 ? 8.010 -8.316 -15.972 1.00 93.12 273 ILE A CA 1
ATOM 2220 C C . ILE A 1 273 ? 8.896 -9.426 -15.384 1.00 93.12 273 ILE A C 1
ATOM 2222 O O . ILE A 1 273 ? 10.108 -9.407 -15.566 1.00 93.12 273 ILE A O 1
ATOM 2226 N N . THR A 1 274 ? 8.316 -10.383 -14.652 1.00 90.81 274 THR A N 1
ATOM 2227 C CA . THR A 1 274 ? 9.097 -11.400 -13.921 1.00 90.81 274 THR A CA 1
ATOM 2228 C C . THR A 1 274 ? 9.448 -12.622 -14.770 1.00 90.81 274 THR A C 1
ATOM 2230 O O . THR A 1 274 ? 10.515 -13.200 -14.581 1.00 90.81 274 THR A O 1
ATOM 2233 N N . HIS A 1 275 ? 8.556 -13.051 -15.667 1.00 89.31 275 HIS A N 1
ATOM 2234 C CA . HIS A 1 275 ? 8.673 -14.346 -16.351 1.00 89.31 275 HIS A CA 1
ATOM 2235 C C . HIS A 1 275 ? 8.554 -14.271 -17.881 1.00 89.31 275 HIS A C 1
ATOM 2237 O O . HIS A 1 275 ? 8.725 -15.294 -18.540 1.00 89.31 275 HIS A O 1
ATOM 2243 N N . ARG A 1 276 ? 8.229 -13.104 -18.452 1.00 91.44 276 ARG A N 1
ATOM 2244 C CA . ARG A 1 276 ? 8.088 -12.886 -19.902 1.00 91.44 276 ARG A CA 1
ATOM 2245 C C . ARG A 1 276 ? 8.697 -11.524 -20.270 1.00 91.44 276 ARG A C 1
ATOM 2247 O O . ARG A 1 276 ? 9.766 -11.177 -19.779 1.00 91.44 276 ARG A O 1
ATOM 2254 N N . PHE A 1 277 ? 8.007 -10.756 -21.113 1.00 89.50 277 PHE A N 1
ATOM 2255 C CA . PHE A 1 277 ? 8.368 -9.398 -21.491 1.00 89.50 277 PHE A CA 1
ATOM 2256 C C . PHE A 1 277 ? 7.153 -8.480 -21.352 1.00 89.50 277 PHE A C 1
ATOM 2258 O O . PHE A 1 277 ? 6.043 -8.863 -21.707 1.00 89.50 277 PHE A O 1
ATOM 2265 N N . LEU A 1 278 ? 7.380 -7.270 -20.845 1.00 90.69 278 LEU A N 1
ATOM 2266 C CA . LEU A 1 278 ? 6.427 -6.161 -20.870 1.00 90.69 278 LEU A CA 1
ATOM 2267 C C . LEU A 1 278 ? 7.082 -5.026 -21.656 1.00 90.69 278 LEU A C 1
ATOM 2269 O O . LEU A 1 278 ? 8.127 -4.521 -21.231 1.00 90.69 278 LEU A O 1
ATOM 2273 N N . VAL A 1 279 ? 6.500 -4.643 -22.788 1.00 90.62 279 VAL A N 1
ATOM 2274 C CA . VAL A 1 279 ? 7.038 -3.575 -23.642 1.00 90.62 279 VAL A CA 1
ATOM 2275 C C . VAL A 1 279 ? 6.198 -2.320 -23.445 1.00 90.62 279 VAL A C 1
ATOM 2277 O O . VAL A 1 279 ? 4.973 -2.376 -23.515 1.00 90.62 279 VAL A O 1
ATOM 2280 N N . ILE A 1 280 ? 6.868 -1.207 -23.163 1.00 90.88 280 ILE A N 1
ATOM 2281 C CA . ILE A 1 280 ? 6.234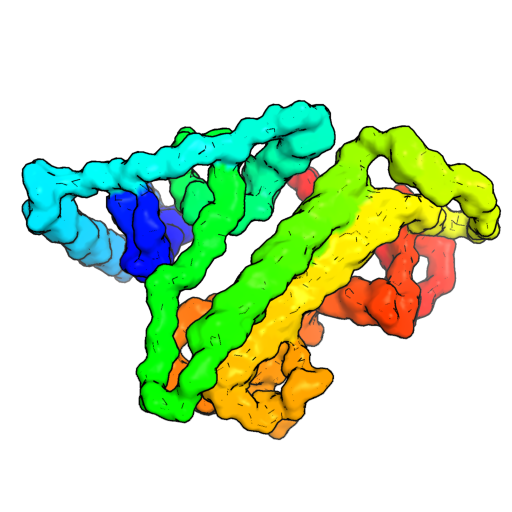 0.102 -22.999 1.00 90.88 280 ILE A CA 1
ATOM 2282 C C . ILE A 1 280 ? 6.534 0.904 -24.258 1.00 90.88 280 ILE A C 1
ATOM 2284 O O . ILE A 1 280 ? 7.675 0.866 -24.712 1.00 90.88 280 ILE A O 1
ATOM 2288 N N . HIS A 1 281 ? 5.546 1.592 -24.811 1.00 89.44 281 HIS A N 1
ATOM 2289 C CA . HIS A 1 281 ? 5.688 2.417 -26.008 1.00 89.44 281 HIS A CA 1
ATOM 2290 C C . HIS A 1 281 ? 5.420 3.884 -25.673 1.00 89.44 281 HIS A C 1
ATOM 2292 O O . HIS A 1 281 ? 4.727 4.173 -24.702 1.00 89.44 281 HIS A O 1
ATOM 2298 N N . SER A 1 282 ? 6.011 4.801 -26.439 1.00 85.75 282 SER A N 1
ATOM 2299 C CA . SER A 1 282 ? 5.708 6.238 -26.334 1.00 85.75 282 SER A CA 1
ATOM 2300 C C . SER A 1 282 ? 4.483 6.668 -27.135 1.00 85.75 282 SER A C 1
ATOM 2302 O O . SER A 1 282 ? 4.059 7.810 -27.015 1.00 85.75 282 SER A O 1
ATOM 2304 N N . GLU A 1 283 ? 4.022 5.802 -28.031 1.00 80.31 283 GLU A N 1
ATOM 2305 C CA . GLU A 1 283 ? 2.886 6.015 -28.918 1.00 80.31 283 GLU A CA 1
ATOM 2306 C C . GLU A 1 283 ? 2.132 4.688 -29.059 1.00 80.31 283 GLU A C 1
ATOM 2308 O O . GLU A 1 283 ? 2.689 3.614 -28.792 1.00 80.31 283 GLU A O 1
ATOM 2313 N N . ASP A 1 284 ? 0.891 4.754 -29.543 1.00 70.75 284 ASP A N 1
ATOM 2314 C CA . ASP A 1 284 ? 0.089 3.571 -29.839 1.00 70.75 284 ASP A CA 1
ATOM 2315 C C . ASP A 1 284 ? 0.846 2.608 -30.766 1.00 70.75 284 ASP A C 1
ATOM 2317 O O . ASP A 1 284 ? 1.175 2.914 -31.916 1.00 70.75 284 ASP A O 1
ATOM 2321 N N . PHE A 1 285 ? 1.105 1.397 -30.271 1.00 71.19 285 PHE A N 1
ATOM 2322 C CA . PHE A 1 285 ? 1.781 0.366 -31.047 1.00 71.19 285 PHE A CA 1
ATOM 2323 C C . PHE A 1 285 ? 0.863 -0.175 -32.152 1.00 71.19 285 PHE A C 1
ATOM 2325 O O . PHE A 1 285 ? -0.131 -0.854 -31.884 1.00 71.19 285 PHE A O 1
ATOM 2332 N N . ILE A 1 286 ? 1.243 0.054 -33.411 1.00 66.12 286 ILE A N 1
ATOM 2333 C CA . ILE A 1 286 ? 0.575 -0.504 -34.593 1.00 66.12 286 ILE A CA 1
ATOM 2334 C C . ILE A 1 286 ? 1.421 -1.668 -35.126 1.00 66.12 286 ILE A C 1
ATOM 2336 O O . ILE A 1 286 ? 2.291 -1.492 -35.977 1.00 66.12 286 ILE A O 1
ATOM 2340 N N . GLY A 1 287 ? 1.188 -2.879 -34.618 1.00 71.75 287 GLY A N 1
ATOM 2341 C CA . GLY A 1 287 ? 1.905 -4.079 -35.056 1.00 71.75 287 GLY A CA 1
ATOM 2342 C C . GLY A 1 287 ? 1.227 -5.380 -34.635 1.00 71.75 287 GLY A C 1
ATOM 2343 O O . GLY A 1 287 ? 0.086 -5.374 -34.175 1.00 71.75 287 GLY A O 1
ATOM 2344 N N . ASP A 1 288 ? 1.916 -6.510 -34.822 1.00 71.94 288 ASP A N 1
ATOM 2345 C CA . ASP A 1 288 ? 1.348 -7.831 -34.532 1.00 71.94 288 ASP A CA 1
ATOM 2346 C C . ASP A 1 288 ? 1.070 -8.005 -33.030 1.00 71.94 288 ASP A C 1
ATOM 2348 O O . ASP A 1 288 ? 1.957 -7.840 -32.183 1.00 71.94 288 ASP A O 1
ATOM 2352 N N . TYR A 1 289 ? -0.184 -8.316 -32.701 1.00 73.12 289 TYR A N 1
ATOM 2353 C CA . TYR A 1 289 ? -0.632 -8.460 -31.324 1.00 73.12 289 TYR A CA 1
ATOM 2354 C C . TYR A 1 289 ? -0.335 -9.874 -30.831 1.00 73.12 289 TYR A C 1
ATOM 2356 O O . TYR A 1 289 ? -1.019 -10.835 -31.185 1.00 73.12 289 TYR A O 1
ATOM 2364 N N . ASN A 1 290 ? 0.667 -9.994 -29.959 1.00 79.19 290 ASN A N 1
ATOM 2365 C CA . ASN A 1 290 ? 0.930 -11.225 -29.229 1.00 79.19 290 ASN A CA 1
ATOM 2366 C C . ASN A 1 290 ? 0.395 -11.099 -27.788 1.00 79.19 290 ASN A C 1
ATOM 2368 O O . ASN A 1 290 ? 0.996 -10.372 -26.994 1.00 79.19 290 ASN A O 1
ATOM 2372 N N . PRO A 1 291 ? -0.670 -11.831 -27.404 1.00 74.88 291 PRO A N 1
ATOM 2373 C CA . PRO A 1 291 ? -1.217 -11.772 -26.045 1.00 74.88 291 PRO A CA 1
ATOM 2374 C C . PRO A 1 291 ? -0.216 -12.232 -24.971 1.00 74.88 291 PRO A C 1
ATOM 2376 O O . PRO A 1 291 ? -0.378 -11.918 -23.788 1.00 74.88 291 PRO A O 1
ATOM 2379 N N . ASP A 1 292 ? 0.844 -12.951 -25.357 1.00 81.25 292 ASP A N 1
ATOM 2380 C CA . ASP A 1 292 ? 1.893 -13.380 -24.439 1.00 81.25 292 ASP A CA 1
ATOM 2381 C C . ASP A 1 292 ? 2.948 -12.308 -24.134 1.00 81.25 292 ASP A C 1
ATOM 2383 O O . ASP A 1 292 ? 3.706 -12.446 -23.167 1.00 81.25 292 ASP A O 1
ATOM 2387 N N . ILE A 1 293 ? 2.984 -11.228 -24.917 1.00 83.81 293 ILE A N 1
ATOM 2388 C CA . ILE A 1 293 ? 3.914 -10.108 -24.762 1.00 83.81 293 ILE A CA 1
ATOM 2389 C C . ILE A 1 293 ? 3.077 -8.834 -24.628 1.00 83.81 293 ILE A C 1
ATOM 2391 O O . ILE A 1 293 ? 2.821 -8.168 -25.631 1.00 83.81 293 ILE A O 1
ATOM 2395 N N . PRO A 1 294 ? 2.613 -8.492 -23.412 1.00 85.19 294 PRO A N 1
ATOM 2396 C CA . PRO A 1 294 ? 1.836 -7.278 -23.214 1.00 85.19 294 PRO A CA 1
ATOM 2397 C C . PRO A 1 294 ? 2.622 -6.044 -23.667 1.00 85.19 294 PRO A C 1
ATOM 2399 O O . PRO A 1 294 ? 3.799 -5.862 -23.325 1.00 85.19 294 PRO A O 1
ATOM 2402 N N . ARG A 1 295 ? 1.935 -5.206 -24.445 1.00 86.62 295 ARG A N 1
ATOM 2403 C CA . ARG A 1 295 ? 2.409 -3.936 -24.991 1.00 86.62 295 ARG A CA 1
ATOM 2404 C C . ARG A 1 295 ? 1.464 -2.841 -24.513 1.00 86.62 295 ARG A C 1
ATOM 2406 O O . ARG A 1 295 ? 0.260 -2.976 -24.706 1.00 86.62 295 ARG A O 1
ATOM 2413 N N . HIS A 1 296 ? 2.004 -1.809 -23.874 1.00 85.81 296 HIS A N 1
ATOM 2414 C CA . HIS A 1 296 ? 1.218 -0.717 -23.293 1.00 85.81 296 HIS A CA 1
ATOM 2415 C C . HIS A 1 296 ? 1.833 0.634 -23.625 1.00 85.81 296 HIS A C 1
ATOM 2417 O O . HIS A 1 296 ? 3.055 0.725 -23.769 1.00 85.81 296 HIS A O 1
ATOM 2423 N N . ASP A 1 297 ? 0.988 1.654 -23.723 1.00 85.19 297 ASP A N 1
ATOM 2424 C CA . ASP A 1 297 ? 1.428 3.041 -23.781 1.00 85.19 297 ASP A CA 1
ATOM 2425 C C . ASP A 1 297 ? 2.001 3.483 -22.422 1.00 85.19 297 ASP A C 1
ATOM 2427 O O . ASP A 1 297 ? 1.654 2.947 -21.360 1.00 85.19 297 ASP A O 1
ATOM 2431 N N . ILE A 1 298 ? 2.940 4.425 -22.451 1.00 82.94 298 ILE A N 1
ATOM 2432 C CA . ILE A 1 298 ? 3.587 4.948 -21.253 1.00 82.94 298 ILE A CA 1
ATOM 2433 C C . ILE A 1 298 ? 2.624 5.721 -20.347 1.00 82.94 298 ILE A C 1
ATOM 2435 O O . ILE A 1 298 ? 2.756 5.619 -19.125 1.00 82.94 298 ILE A O 1
ATOM 2439 N N . ASP A 1 299 ? 1.658 6.451 -20.898 1.00 80.50 299 ASP A N 1
ATOM 2440 C CA . ASP A 1 299 ? 0.709 7.237 -20.112 1.00 80.50 299 ASP A CA 1
ATOM 2441 C C . ASP A 1 299 ? -0.282 6.320 -19.374 1.00 80.50 299 ASP A C 1
ATOM 2443 O O . ASP A 1 299 ? -0.523 6.523 -18.179 1.00 80.50 299 ASP A O 1
ATOM 2447 N N . ASP A 1 300 ? -0.719 5.228 -20.012 1.00 77.50 300 ASP A N 1
ATOM 2448 C CA . ASP A 1 300 ? -1.490 4.150 -19.370 1.00 77.50 300 ASP A CA 1
ATOM 2449 C C . ASP A 1 300 ? -0.690 3.458 -18.254 1.00 77.50 300 ASP A C 1
ATOM 2451 O O . ASP A 1 300 ? -1.225 3.085 -17.205 1.00 77.50 300 ASP A O 1
ATOM 2455 N N . PHE A 1 301 ? 0.612 3.260 -18.474 1.00 77.06 301 PHE A N 1
ATOM 2456 C CA . PHE A 1 301 ? 1.472 2.537 -17.541 1.00 77.06 301 PHE A CA 1
ATOM 2457 C C . PHE A 1 301 ? 1.871 3.372 -16.315 1.00 77.06 301 PHE A C 1
ATOM 2459 O O . PHE A 1 301 ? 1.952 2.836 -15.208 1.00 77.06 301 PHE A O 1
ATOM 2466 N N . ILE A 1 302 ? 2.119 4.672 -16.496 1.00 70.81 302 ILE A N 1
ATOM 2467 C CA . ILE A 1 302 ? 2.493 5.606 -15.419 1.00 70.81 302 ILE A CA 1
ATOM 2468 C C . ILE A 1 302 ? 1.249 6.206 -14.746 1.00 70.81 302 ILE A C 1
ATOM 2470 O O . ILE A 1 302 ? 1.345 6.731 -13.637 1.00 70.81 302 ILE A O 1
ATOM 2474 N N . ASN A 1 303 ? 0.066 6.031 -15.345 1.00 55.00 303 ASN A N 1
ATOM 2475 C CA . ASN A 1 303 ? -1.216 6.449 -14.792 1.00 55.00 303 ASN A CA 1
ATOM 2476 C C . ASN A 1 303 ? -1.213 7.956 -14.487 1.00 55.00 303 ASN A C 1
ATOM 2478 O O . ASN A 1 303 ? -1.536 8.383 -13.372 1.00 55.00 303 ASN A O 1
ATOM 2482 N N . LYS A 1 304 ? -0.816 8.774 -15.476 1.00 44.31 304 LYS A N 1
ATOM 2483 C CA . LYS A 1 304 ? -1.088 10.215 -15.424 1.00 44.31 304 LYS A CA 1
ATOM 2484 C C . LYS A 1 304 ? -2.604 10.371 -15.425 1.00 44.31 304 LYS A C 1
ATOM 2486 O O . LYS A 1 304 ? -3.241 10.285 -16.467 1.00 44.31 304 LYS A O 1
ATOM 2491 N N . ARG A 1 305 ? -3.197 10.546 -14.244 1.00 33.75 305 ARG A N 1
ATOM 2492 C CA . ARG A 1 305 ? -4.574 11.027 -14.164 1.00 33.75 305 ARG A CA 1
ATOM 2493 C C . ARG A 1 305 ? -4.602 12.419 -14.788 1.00 33.75 305 ARG A C 1
ATOM 2495 O O . ARG A 1 305 ? -3.869 13.292 -14.325 1.00 33.75 305 ARG A O 1
ATOM 2502 N N . GLU A 1 306 ? -5.411 12.575 -15.832 1.00 29.56 306 GLU A N 1
ATOM 2503 C CA . GLU A 1 306 ? -5.932 13.878 -16.261 1.00 29.56 306 GLU A CA 1
ATOM 2504 C C . GLU A 1 306 ? -6.653 14.596 -15.108 1.00 29.56 306 GLU A C 1
ATOM 2506 O O . GLU A 1 306 ? -7.292 13.906 -14.271 1.00 29.56 306 GLU A O 1
#

Radius of gyration: 22.99 Å; chains: 1; bounding box: 59×46×67 Å